Protein AF-A0A7K2WLQ1-F1 (afdb_monomer_lite)

Radius of gyration: 26.15 Å; chains: 1; bounding box: 60×86×67 Å

Secondary structure (DSSP, 8-state):
-PPPGGGGGGEEEE--SSTTTT-EEE-GGGSHHHHHHHHHHHHS-EEETTEEEEESS---SS-EEEEE---SSEEEEEEE-TTS--STT--EEEEEESS--SB--HHHHHHHHHHHTT-TTSPPP-EEEEEE-TT--S-EEEEEEEEE--TT---HHHHHHHHHHTT---HHHHHHHHHHHHHHHHHHHHHS------HHHHHHHHHHHHHHHHHHHHH-GGGGGGHHHHHHHHHHHHT--GGGS----------PPP--------PPPP-------

Foldseek 3Di:
DDDDPQQNVQWPAAACDDPRHRHTDGDCLSPQVSVVVVVVQLQPAQDDVQKGKDFPAHQDPAWTWDWDPDDDFWTKIKTAHPVSDHDPQRIKIKTFGPDKDFADDCVQVLLCLCVVLVQPLDFRWGMWMWGDDPVPDPTIITGMTMTGDDPPDDDPVVVVVVCVVVVHDCVVVVVVVVVSVVSSVVSCPVRDDDDDDALVRQLVVLVVVLVVVVVVCVVPVVCVVVSVVSNVVSVVSSPDHPVVDDDDPPPDPPDDPPPPPPPPPPDDDDDDDDDDD

Sequence (277 aa):
EALPPHLAAARVGRAAQGPLAGLTVYEGLHDPRVAELLLERLRNPGSWGPLRFERARPIPAALSGKLLDAEQSNSSLVYGDARGEAVHGDAYILKILRRVFPGPHPDLELPLALAAEGCDRVPAPVAWFEADDPTGSDDTLTLGVLQPYLRGSRDGWQLALAALGADREFTSEARALGRATAEVHLALAAALPTVTLGRAQTAQFADAMTARLDVAAQAVPALMPYVPGLRTAFDALAGLDEAARGPRSAAGTPRPPPYRRRCFSRRPPSLTCPQRR

Structure (mmCIF, N/CA/C/O backbone):
data_AF-A0A7K2WLQ1-F1
#
_entry.id   AF-A0A7K2WLQ1-F1
#
loop_
_atom_site.group_PDB
_atom_site.id
_atom_site.type_symbol
_atom_site.label_atom_id
_atom_site.label_alt_id
_atom_site.label_comp_id
_atom_site.label_asym_id
_atom_site.label_entity_id
_atom_site.label_seq_id
_atom_site.pdbx_PDB_ins_code
_atom_site.Cartn_x
_atom_site.Cartn_y
_atom_site.Cartn_z
_atom_site.occupancy
_atom_site.B_iso_or_equiv
_atom_site.auth_seq_id
_atom_site.auth_comp_id
_atom_site.auth_asym_id
_atom_site.auth_atom_id
_atom_site.pdbx_PDB_model_num
ATOM 1 N N . GLU A 1 1 ? 18.902 13.631 -30.435 1.00 64.75 1 GLU A N 1
ATOM 2 C CA . GLU A 1 1 ? 17.983 12.696 -31.111 1.00 64.75 1 GLU A CA 1
ATOM 3 C C . GLU A 1 1 ? 16.573 12.912 -30.567 1.00 64.75 1 GLU A C 1
ATOM 5 O O . GLU A 1 1 ? 16.443 13.238 -29.385 1.00 64.75 1 GLU A O 1
ATOM 10 N N . ALA A 1 2 ? 15.551 12.859 -31.423 1.00 80.31 2 ALA A N 1
ATOM 11 C CA . ALA A 1 2 ? 14.159 13.062 -31.018 1.00 80.31 2 ALA A CA 1
ATOM 12 C C . ALA A 1 2 ? 13.560 11.740 -30.515 1.00 80.31 2 ALA A C 1
ATOM 14 O O . ALA A 1 2 ? 13.850 10.685 -31.072 1.00 80.31 2 ALA A O 1
ATOM 15 N N . LEU A 1 3 ? 12.743 11.794 -29.459 1.00 87.44 3 LEU A N 1
ATOM 16 C CA . LEU A 1 3 ? 12.040 10.611 -28.954 1.00 87.44 3 LEU A CA 1
ATOM 17 C C . LEU A 1 3 ? 11.007 10.121 -29.983 1.00 87.44 3 LEU A C 1
ATOM 19 O O . LEU A 1 3 ? 10.419 10.952 -30.682 1.00 87.44 3 LEU A O 1
ATOM 23 N N . PRO A 1 4 ? 10.730 8.804 -30.048 1.00 90.00 4 PRO A N 1
ATOM 24 C CA . PRO A 1 4 ? 9.597 8.283 -30.804 1.00 90.00 4 PRO A CA 1
ATOM 25 C C . PRO A 1 4 ? 8.287 8.993 -30.415 1.00 90.00 4 PRO A C 1
ATOM 27 O O . PRO A 1 4 ? 8.108 9.304 -29.234 1.00 90.00 4 PRO A O 1
ATOM 30 N N . PRO A 1 5 ? 7.335 9.200 -31.347 1.00 90.62 5 PRO A N 1
ATOM 31 C CA . PRO A 1 5 ? 6.111 9.961 -31.072 1.00 90.62 5 PRO A CA 1
ATOM 32 C C . PRO A 1 5 ? 5.316 9.477 -29.851 1.00 90.62 5 PRO A C 1
ATOM 34 O O . PRO A 1 5 ? 4.809 10.293 -29.089 1.00 90.62 5 PRO A O 1
ATOM 37 N N . HIS A 1 6 ? 5.263 8.162 -29.614 1.00 86.94 6 HIS A N 1
ATOM 38 C CA . HIS A 1 6 ? 4.544 7.578 -28.475 1.00 86.94 6 HIS A CA 1
ATOM 39 C C . HIS A 1 6 ? 5.196 7.862 -27.107 1.00 86.94 6 HIS A C 1
ATOM 41 O O . HIS A 1 6 ? 4.525 7.744 -26.089 1.00 86.94 6 HIS A O 1
ATOM 47 N N . LEU A 1 7 ? 6.470 8.275 -27.070 1.00 91.56 7 LEU A N 1
ATOM 48 C CA . LEU A 1 7 ? 7.191 8.664 -25.849 1.00 91.56 7 LEU A CA 1
ATOM 49 C C . LEU A 1 7 ? 7.332 10.182 -25.699 1.00 91.56 7 LEU A C 1
ATOM 51 O O . LEU A 1 7 ? 7.911 10.652 -24.722 1.00 91.56 7 LEU A O 1
ATOM 55 N N . ALA A 1 8 ? 6.816 10.972 -26.645 1.00 91.31 8 ALA A N 1
ATOM 56 C CA . ALA A 1 8 ? 6.978 12.423 -26.624 1.00 91.31 8 ALA A CA 1
ATOM 57 C C . ALA A 1 8 ? 6.395 13.057 -25.347 1.00 91.31 8 ALA A C 1
ATOM 59 O O . ALA A 1 8 ? 7.022 13.940 -24.764 1.00 91.31 8 ALA A O 1
ATOM 60 N N . ALA A 1 9 ? 5.243 12.559 -24.881 1.00 89.94 9 ALA A N 1
ATOM 61 C CA . ALA A 1 9 ? 4.595 13.011 -23.647 1.00 89.94 9 ALA A CA 1
ATOM 62 C C . ALA A 1 9 ? 5.358 12.610 -22.370 1.00 89.94 9 ALA A C 1
ATOM 64 O O . ALA A 1 9 ? 5.194 13.249 -21.338 1.00 89.94 9 ALA A O 1
ATOM 65 N N . ALA A 1 10 ? 6.222 11.594 -22.446 1.00 92.06 10 ALA A N 1
ATOM 66 C CA . ALA A 1 10 ? 7.045 11.132 -21.331 1.00 92.06 10 ALA A CA 1
ATOM 67 C C . ALA A 1 10 ? 8.373 11.899 -21.216 1.00 92.06 10 ALA A C 1
ATOM 69 O O . ALA A 1 10 ? 9.194 11.588 -20.354 1.00 92.06 10 ALA A O 1
ATOM 70 N N . ARG A 1 11 ? 8.643 12.873 -22.096 1.00 94.94 11 ARG A N 1
ATOM 71 C CA . ARG A 1 11 ? 9.902 13.623 -22.092 1.00 94.94 11 ARG A CA 1
ATOM 72 C C . ARG A 1 11 ? 10.068 14.397 -20.784 1.00 94.94 11 ARG A C 1
ATOM 74 O O . ARG A 1 11 ? 9.285 15.289 -20.482 1.00 94.94 11 ARG A O 1
ATOM 81 N N . VAL A 1 12 ? 11.172 14.137 -20.090 1.00 93.50 12 VAL A N 1
ATOM 82 C CA . VAL A 1 12 ? 11.577 14.878 -18.889 1.00 93.50 12 VAL A CA 1
ATOM 83 C C . VAL A 1 12 ? 12.441 16.076 -19.276 1.00 93.50 12 VAL A C 1
ATOM 85 O O . VAL A 1 12 ? 12.225 17.188 -18.807 1.00 93.50 12 VAL A O 1
ATOM 88 N N . GLY A 1 13 ? 13.418 15.881 -20.169 1.00 94.06 13 GLY A N 1
ATOM 89 C CA . GLY A 1 13 ? 14.333 16.957 -20.544 1.00 94.06 13 GLY A CA 1
ATOM 90 C C . GLY A 1 13 ? 15.532 16.493 -21.359 1.00 94.06 13 GLY A C 1
ATOM 91 O O . GLY A 1 13 ? 15.503 15.443 -21.996 1.00 94.06 13 GLY A O 1
ATOM 92 N N . ARG A 1 14 ? 16.593 17.301 -21.369 1.00 94.38 14 ARG A N 1
ATOM 93 C CA . ARG A 1 14 ? 17.892 16.948 -21.953 1.00 94.38 14 ARG A CA 1
ATOM 94 C C . ARG A 1 14 ? 18.954 17.100 -20.874 1.00 94.38 14 ARG A C 1
ATOM 96 O O . ARG A 1 14 ? 19.003 18.142 -20.227 1.00 94.38 14 ARG A O 1
ATOM 103 N N . ALA A 1 15 ? 19.781 16.080 -20.677 1.00 94.06 15 ALA A N 1
ATOM 104 C CA . ALA A 1 15 ? 20.838 16.139 -19.677 1.00 94.06 15 ALA A CA 1
ATOM 105 C C . ALA A 1 15 ? 21.913 17.147 -20.111 1.00 94.06 15 ALA A C 1
ATOM 107 O O . ALA A 1 15 ? 22.440 17.070 -21.224 1.00 94.06 15 ALA A O 1
ATOM 108 N N . ALA A 1 16 ? 22.219 18.108 -19.239 1.00 94.12 16 ALA A N 1
ATOM 109 C CA . ALA A 1 16 ? 23.204 19.154 -19.515 1.00 94.12 16 ALA A CA 1
ATOM 110 C C . ALA A 1 16 ? 24.639 18.731 -19.158 1.00 94.12 16 ALA A C 1
ATOM 112 O O . ALA A 1 16 ? 25.587 19.218 -19.765 1.00 94.12 16 ALA A O 1
ATOM 113 N N . GLN A 1 17 ? 24.796 17.844 -18.172 1.00 93.62 17 GLN A N 1
ATOM 114 C CA . GLN A 1 17 ? 26.082 17.455 -17.587 1.00 93.62 17 GLN A CA 1
ATOM 115 C C . GLN A 1 17 ? 26.093 15.958 -17.235 1.00 93.62 17 GLN A C 1
ATOM 117 O O . GLN A 1 17 ? 25.049 15.301 -17.246 1.00 93.62 17 GLN A O 1
ATOM 122 N N . GLY A 1 18 ? 27.276 15.433 -16.902 1.00 93.69 18 GLY A N 1
ATOM 123 C CA . GLY A 1 18 ? 27.469 14.044 -16.485 1.00 93.69 18 GLY A CA 1
ATOM 124 C C . GLY A 1 18 ? 27.535 13.044 -17.649 1.00 93.69 18 GLY A C 1
ATOM 125 O O . GLY A 1 18 ? 27.588 13.444 -18.813 1.00 93.69 18 GLY A O 1
ATOM 126 N N . PRO A 1 19 ? 27.522 11.731 -17.355 1.00 92.62 19 PRO A N 1
ATOM 127 C CA . PRO A 1 19 ? 27.721 10.679 -18.359 1.00 92.62 19 PRO A CA 1
ATOM 128 C C . PRO A 1 19 ? 26.615 10.611 -19.424 1.00 92.62 19 PRO A C 1
ATOM 130 O O . PRO A 1 19 ? 26.812 10.006 -20.471 1.00 92.62 19 PRO A O 1
ATOM 133 N N . LEU A 1 20 ? 25.461 11.239 -19.176 1.00 91.69 20 LEU A N 1
ATOM 134 C CA . LEU A 1 20 ? 24.329 11.294 -20.106 1.00 91.69 20 LEU A CA 1
ATOM 135 C C . LEU A 1 20 ? 24.237 12.634 -20.862 1.00 91.69 20 LEU A C 1
ATOM 137 O O . LEU A 1 20 ? 23.239 12.880 -21.539 1.00 91.69 20 LEU A O 1
ATOM 141 N N . ALA A 1 21 ? 25.229 13.525 -20.736 1.00 95.06 21 ALA A N 1
ATOM 142 C CA . ALA A 1 21 ? 25.179 14.867 -21.313 1.00 95.06 21 ALA A CA 1
ATOM 143 C C . ALA A 1 21 ? 24.874 14.846 -22.822 1.00 95.06 21 ALA A C 1
ATOM 145 O O . ALA A 1 21 ? 25.455 14.094 -23.600 1.00 95.06 21 ALA A O 1
ATOM 146 N N . GLY A 1 22 ? 23.937 15.696 -23.242 1.00 92.62 22 GLY A N 1
ATOM 147 C CA . GLY A 1 22 ? 23.488 15.788 -24.628 1.00 92.62 22 GLY A CA 1
ATOM 148 C C . GLY A 1 22 ? 22.400 14.783 -25.027 1.00 92.62 22 GLY A C 1
ATOM 149 O O . GLY A 1 22 ? 21.802 14.969 -26.096 1.00 92.62 22 GLY A O 1
ATOM 150 N N . LEU A 1 23 ? 22.079 13.799 -24.180 1.00 93.75 23 LEU A N 1
ATOM 151 C CA . LEU A 1 23 ? 20.990 12.841 -24.395 1.00 93.75 23 LEU A CA 1
ATOM 152 C C . LEU A 1 23 ? 19.639 13.391 -23.908 1.00 93.75 23 LEU A C 1
ATOM 154 O O . LEU A 1 23 ? 19.562 14.172 -22.954 1.00 93.75 23 LEU A O 1
ATOM 158 N N . THR A 1 24 ? 18.559 12.985 -24.579 1.00 94.06 24 THR A N 1
ATOM 159 C CA . THR A 1 24 ? 17.181 13.270 -24.150 1.00 94.06 24 THR A CA 1
ATOM 160 C C . THR A 1 24 ? 16.766 12.230 -23.109 1.00 94.06 24 THR A C 1
ATOM 162 O O . THR A 1 24 ? 16.912 11.035 -23.346 1.00 94.06 24 THR A O 1
ATOM 165 N N . VAL A 1 25 ? 16.223 12.686 -21.981 1.00 93.94 25 VAL A N 1
ATOM 166 C CA . VAL A 1 25 ? 15.744 11.851 -20.870 1.00 93.94 25 VAL A CA 1
ATOM 167 C C . VAL A 1 25 ? 14.217 11.850 -20.866 1.00 93.94 25 VAL A C 1
ATOM 169 O O . VAL A 1 25 ? 13.586 12.887 -21.100 1.00 93.94 25 VAL A O 1
ATOM 172 N N . TYR A 1 26 ? 13.621 10.692 -20.600 1.00 93.88 26 TYR A N 1
ATOM 173 C CA . TYR A 1 26 ? 12.177 10.488 -20.539 1.00 93.88 26 TYR A CA 1
ATOM 174 C C . TYR A 1 26 ? 11.815 9.536 -19.392 1.00 93.88 26 TYR A C 1
ATOM 176 O O . TYR A 1 26 ? 12.670 8.810 -18.887 1.00 93.88 26 TYR A O 1
ATOM 184 N N . GLU A 1 27 ? 10.555 9.563 -18.973 1.00 92.19 27 GLU A N 1
ATOM 185 C CA . GLU A 1 27 ? 10.006 8.688 -17.942 1.00 92.19 27 GLU A CA 1
ATOM 186 C C . GLU A 1 27 ? 9.872 7.260 -18.489 1.00 92.19 27 GLU A C 1
ATOM 188 O O . GLU A 1 27 ? 9.025 6.970 -19.338 1.00 92.19 27 GLU A O 1
ATOM 193 N N . GLY A 1 28 ? 10.743 6.371 -18.007 1.00 92.31 28 GLY A N 1
ATOM 194 C CA . GLY A 1 28 ? 10.947 5.040 -18.578 1.00 92.31 28 GLY A CA 1
ATOM 195 C C . GLY A 1 28 ? 9.717 4.136 -18.537 1.00 92.31 28 GLY A C 1
ATOM 196 O O . GLY A 1 28 ? 9.568 3.299 -19.418 1.00 92.31 28 GLY A O 1
ATOM 197 N N . LEU A 1 29 ? 8.800 4.321 -17.579 1.00 90.56 29 LEU A N 1
ATOM 198 C CA . LEU A 1 29 ? 7.611 3.465 -17.452 1.00 90.56 29 LEU A CA 1
ATOM 199 C C . LEU A 1 29 ? 6.611 3.614 -18.612 1.00 90.56 29 LEU A C 1
ATOM 201 O O . LEU A 1 29 ? 5.736 2.763 -18.766 1.00 90.56 29 LEU A O 1
ATOM 205 N N . HIS A 1 30 ? 6.741 4.660 -19.435 1.00 89.12 30 HIS A N 1
ATOM 206 C CA . HIS A 1 30 ? 5.973 4.799 -20.675 1.00 89.12 30 HIS A CA 1
ATOM 207 C C . HIS A 1 30 ? 6.550 3.984 -21.845 1.00 89.12 30 HIS A C 1
ATOM 209 O O . HIS A 1 30 ? 5.868 3.837 -22.858 1.00 89.12 30 HIS A O 1
ATOM 215 N N . ASP A 1 31 ? 7.775 3.455 -21.734 1.00 91.31 31 ASP A N 1
ATOM 216 C CA . ASP A 1 31 ? 8.377 2.571 -22.736 1.00 91.31 31 ASP A CA 1
ATOM 217 C C . ASP A 1 31 ? 8.106 1.098 -22.372 1.00 91.31 31 ASP A C 1
ATOM 219 O O . ASP A 1 31 ? 8.630 0.602 -21.367 1.00 91.31 31 ASP A O 1
ATOM 223 N N . PRO A 1 32 ? 7.325 0.357 -23.186 1.00 87.25 32 PRO A N 1
ATOM 224 C CA . PRO A 1 32 ? 7.037 -1.056 -22.940 1.00 87.25 32 PRO A CA 1
ATOM 225 C C . PRO A 1 32 ? 8.293 -1.923 -22.789 1.00 87.25 32 PRO A C 1
ATOM 227 O O . PRO A 1 32 ? 8.282 -2.877 -22.015 1.00 87.25 32 PRO A O 1
ATOM 230 N N . ARG A 1 33 ? 9.400 -1.569 -23.457 1.00 89.50 33 ARG A N 1
ATOM 231 C CA . ARG A 1 33 ? 10.668 -2.307 -23.349 1.00 89.50 33 ARG A CA 1
ATOM 232 C C . ARG A 1 33 ? 11.255 -2.202 -21.947 1.00 89.50 33 ARG A C 1
ATOM 234 O O . ARG A 1 33 ? 11.802 -3.172 -21.436 1.00 89.50 33 ARG A O 1
ATOM 241 N N . VAL A 1 34 ? 11.127 -1.043 -21.299 1.00 91.19 34 VAL A N 1
ATOM 242 C CA . VAL A 1 34 ? 11.582 -0.857 -19.913 1.00 91.19 34 VAL A CA 1
ATOM 243 C C . VAL A 1 34 ? 10.718 -1.676 -18.958 1.00 91.19 34 VAL A C 1
ATOM 245 O O . VAL A 1 34 ? 11.255 -2.308 -18.052 1.00 91.19 34 VAL A O 1
ATOM 248 N N . ALA A 1 35 ? 9.401 -1.724 -19.178 1.00 89.62 35 ALA A N 1
ATOM 249 C CA . ALA A 1 35 ? 8.513 -2.583 -18.396 1.00 89.62 35 ALA A CA 1
ATOM 250 C C . ALA A 1 35 ? 8.898 -4.072 -18.529 1.00 89.62 35 ALA A C 1
ATOM 252 O O . ALA A 1 35 ? 8.976 -4.787 -17.531 1.00 89.62 35 ALA A O 1
ATOM 253 N N . GLU A 1 36 ? 9.204 -4.540 -19.740 1.00 89.50 36 GLU A N 1
ATOM 254 C CA . GLU A 1 36 ? 9.674 -5.912 -19.977 1.00 89.50 36 GLU A CA 1
ATOM 255 C C . GLU A 1 36 ? 11.012 -6.203 -19.280 1.00 89.50 36 GLU A C 1
ATOM 257 O O . GLU A 1 36 ? 11.132 -7.221 -18.593 1.00 89.50 36 GLU A O 1
ATOM 262 N N . LEU A 1 37 ? 11.981 -5.285 -19.377 1.00 91.31 37 LEU A N 1
ATOM 263 C CA . LEU A 1 37 ? 13.283 -5.398 -18.710 1.00 91.31 37 LEU A CA 1
ATOM 264 C C . LEU A 1 37 ? 13.155 -5.434 -17.181 1.00 91.31 37 LEU A C 1
ATOM 266 O O . LEU A 1 37 ? 13.820 -6.235 -16.523 1.00 91.31 37 LEU A O 1
ATOM 270 N N . LEU A 1 38 ? 12.285 -4.603 -16.596 1.00 92.62 38 LEU A N 1
ATOM 271 C CA . LEU A 1 38 ? 12.018 -4.617 -15.154 1.00 92.62 38 LEU A CA 1
ATOM 272 C C . LEU A 1 38 ? 11.444 -5.962 -14.709 1.00 92.62 38 LEU A C 1
ATOM 274 O O . LEU A 1 38 ? 11.880 -6.514 -13.697 1.00 92.62 38 LEU A O 1
ATOM 278 N N . LEU A 1 39 ? 10.495 -6.514 -15.468 1.00 91.94 39 LEU A N 1
ATOM 279 C CA . LEU A 1 39 ? 9.935 -7.822 -15.159 1.00 91.94 39 LEU A CA 1
ATOM 280 C C . LEU A 1 39 ? 10.990 -8.924 -15.274 1.00 91.94 39 LEU A C 1
ATOM 282 O O . LEU A 1 39 ? 11.075 -9.770 -14.387 1.00 91.94 39 LEU A O 1
ATOM 286 N N . GLU A 1 40 ? 11.801 -8.919 -16.333 1.00 92.00 40 GLU A N 1
ATOM 287 C CA . GLU A 1 40 ? 12.909 -9.862 -16.501 1.00 92.00 40 GLU A CA 1
ATOM 288 C C . GLU A 1 40 ? 13.887 -9.793 -15.327 1.00 92.00 40 GLU A C 1
ATOM 290 O O . GLU A 1 40 ? 14.277 -10.829 -14.780 1.00 92.00 40 GLU A O 1
ATOM 295 N N . ARG A 1 41 ? 14.229 -8.585 -14.876 1.00 93.69 41 ARG A N 1
ATOM 296 C CA . ARG A 1 41 ? 15.096 -8.398 -13.716 1.00 93.69 41 ARG A CA 1
ATOM 297 C C . ARG A 1 41 ? 14.456 -8.949 -12.438 1.00 93.69 41 ARG A C 1
ATOM 299 O O . ARG A 1 41 ? 15.119 -9.697 -11.730 1.00 93.69 41 ARG A O 1
ATOM 306 N N . LEU A 1 42 ? 13.166 -8.702 -12.195 1.00 95.50 42 LEU A N 1
ATOM 307 C CA . LEU A 1 42 ? 12.416 -9.274 -11.062 1.00 95.50 42 LEU A CA 1
ATOM 308 C C . LEU A 1 42 ? 12.321 -10.812 -11.103 1.00 95.50 42 LEU A C 1
ATOM 310 O O . LEU A 1 42 ? 12.171 -11.449 -10.059 1.00 95.50 42 LEU A O 1
ATOM 314 N N . ARG A 1 43 ? 12.435 -11.446 -12.281 1.00 94.25 43 ARG A N 1
ATOM 315 C CA . ARG A 1 43 ? 12.515 -12.918 -12.374 1.00 94.25 43 ARG A CA 1
ATOM 316 C C . ARG A 1 43 ? 13.832 -13.472 -11.835 1.00 94.25 43 ARG A C 1
ATOM 318 O O . ARG A 1 43 ? 13.851 -14.638 -11.435 1.00 94.25 43 ARG A O 1
ATOM 325 N N . ASN A 1 44 ? 14.894 -12.672 -11.837 1.00 94.19 44 ASN A N 1
ATOM 326 C CA . ASN A 1 44 ? 16.262 -13.087 -11.557 1.00 94.19 44 ASN A CA 1
ATOM 327 C C . ASN A 1 44 ? 16.774 -12.365 -10.297 1.00 94.19 44 ASN A C 1
ATOM 329 O O . ASN A 1 44 ? 17.261 -11.244 -10.418 1.00 94.19 44 ASN A O 1
ATOM 333 N N . PRO A 1 45 ? 16.695 -12.955 -9.092 1.00 94.81 45 PRO A N 1
ATOM 334 C CA . PRO A 1 45 ? 17.150 -12.282 -7.873 1.00 94.81 45 PRO A CA 1
ATOM 335 C C . PRO A 1 45 ? 18.651 -11.934 -7.907 1.00 94.81 45 PRO A C 1
ATOM 337 O O . PRO A 1 45 ? 19.407 -12.436 -8.743 1.00 94.81 45 PRO A O 1
ATOM 340 N N . GLY A 1 46 ? 19.081 -11.048 -7.010 1.00 95.62 46 GLY A N 1
ATOM 341 C CA . GLY A 1 46 ? 20.470 -10.607 -6.849 1.00 95.62 46 GLY A CA 1
ATOM 342 C C . GLY A 1 46 ? 20.689 -9.123 -7.147 1.00 95.62 46 GLY A C 1
ATOM 343 O O . GLY A 1 46 ? 19.743 -8.360 -7.364 1.00 95.62 46 GLY A O 1
ATOM 344 N N . SER A 1 47 ? 21.951 -8.709 -7.193 1.00 95.00 47 SER A N 1
ATOM 345 C CA . SER A 1 47 ? 22.316 -7.299 -7.362 1.00 95.00 47 SER A CA 1
ATOM 346 C C . SER A 1 47 ? 22.526 -6.908 -8.824 1.00 95.00 47 SER A C 1
ATOM 348 O O . SER A 1 47 ? 23.086 -7.668 -9.614 1.00 95.00 47 SER A O 1
ATOM 350 N N . TRP A 1 48 ? 22.118 -5.692 -9.180 1.00 92.56 48 TRP A N 1
ATOM 351 C CA . TRP A 1 48 ? 22.463 -5.038 -10.438 1.00 92.56 48 TRP A CA 1
ATOM 352 C C . TRP A 1 48 ? 22.817 -3.574 -10.175 1.00 92.56 48 TRP A C 1
ATOM 354 O O . TRP A 1 48 ? 21.946 -2.732 -9.953 1.00 92.56 48 TRP A O 1
ATOM 364 N N . GLY A 1 49 ? 24.121 -3.284 -10.150 1.00 91.50 49 GLY A N 1
ATOM 365 C CA . GLY A 1 49 ? 24.613 -2.005 -9.644 1.00 91.50 49 GLY A CA 1
ATOM 366 C C . GLY A 1 49 ? 24.152 -1.790 -8.191 1.00 91.50 49 GLY A C 1
ATOM 367 O O . GLY A 1 49 ? 24.320 -2.706 -7.387 1.00 91.50 49 GLY A O 1
ATOM 368 N N . PRO A 1 50 ? 23.554 -0.631 -7.854 1.00 91.50 50 PRO A N 1
ATOM 369 C CA . PRO A 1 50 ? 23.078 -0.336 -6.499 1.00 91.50 50 PRO A CA 1
ATOM 370 C C . PRO A 1 50 ? 21.738 -1.007 -6.156 1.00 91.50 50 PRO A C 1
ATOM 372 O O . PRO A 1 50 ? 21.253 -0.868 -5.039 1.00 91.50 50 PRO A O 1
ATOM 375 N N . LEU A 1 51 ? 21.103 -1.684 -7.118 1.00 95.25 51 LEU A N 1
ATOM 376 C CA . LEU A 1 51 ? 19.782 -2.272 -6.940 1.00 95.25 51 LEU A CA 1
ATOM 377 C C . LEU A 1 51 ? 19.892 -3.731 -6.506 1.00 95.25 51 LEU A C 1
ATOM 379 O O . LEU A 1 51 ? 20.594 -4.517 -7.146 1.00 95.25 51 LEU A O 1
ATOM 383 N N . ARG A 1 52 ? 19.133 -4.119 -5.486 1.00 96.38 52 ARG A N 1
ATOM 384 C CA . ARG A 1 52 ? 18.952 -5.507 -5.049 1.00 96.38 52 ARG A CA 1
ATOM 385 C C . ARG A 1 52 ? 17.558 -5.981 -5.416 1.00 96.38 52 ARG A C 1
ATOM 387 O O . ARG A 1 52 ? 16.584 -5.301 -5.122 1.00 96.38 52 ARG A O 1
ATOM 394 N N . PHE A 1 53 ? 17.467 -7.134 -6.067 1.00 97.69 53 PHE A N 1
ATOM 395 C CA . PHE A 1 53 ? 16.207 -7.740 -6.488 1.00 97.69 53 PHE A CA 1
ATOM 396 C C . PHE A 1 53 ? 15.963 -9.022 -5.708 1.00 97.69 53 PHE A C 1
ATOM 398 O O . PHE A 1 53 ? 16.815 -9.911 -5.693 1.00 97.69 53 PHE A O 1
ATOM 405 N N . GLU A 1 54 ? 14.773 -9.135 -5.135 1.00 97.38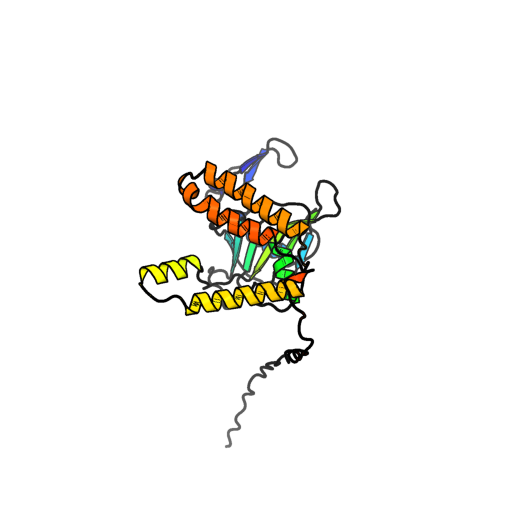 54 GLU A N 1
ATOM 406 C CA . GLU A 1 54 ? 14.336 -10.283 -4.352 1.00 97.38 54 GLU A CA 1
ATOM 407 C C . GLU A 1 54 ? 13.110 -10.934 -4.985 1.00 97.38 54 GLU A C 1
ATOM 409 O O . GLU A 1 54 ? 12.288 -10.273 -5.628 1.00 97.38 54 GLU A O 1
ATOM 414 N N . ARG A 1 55 ? 12.979 -12.252 -4.808 1.00 96.81 55 ARG A N 1
ATOM 415 C CA . ARG A 1 55 ? 11.877 -13.033 -5.383 1.00 96.81 55 ARG A CA 1
ATOM 416 C C . ARG A 1 55 ? 11.422 -14.135 -4.433 1.00 96.81 55 ARG A C 1
ATOM 418 O O . ARG A 1 55 ? 12.110 -15.140 -4.269 1.00 96.81 55 ARG A O 1
ATOM 425 N N . ALA A 1 56 ? 10.207 -13.994 -3.911 1.00 95.06 56 ALA A N 1
ATOM 426 C CA . ALA A 1 56 ? 9.583 -14.972 -3.021 1.00 95.06 56 ALA A CA 1
ATOM 427 C C . ALA A 1 56 ? 8.980 -16.175 -3.767 1.00 95.06 56 ALA A C 1
ATOM 429 O O . ALA A 1 56 ? 8.927 -17.280 -3.228 1.00 95.06 56 ALA A O 1
ATOM 430 N N . ARG A 1 57 ? 8.518 -15.991 -5.013 1.00 91.62 57 ARG A N 1
ATOM 431 C CA . ARG A 1 57 ? 7.922 -17.073 -5.819 1.00 91.62 57 ARG A CA 1
ATOM 432 C C . ARG A 1 57 ? 8.238 -16.938 -7.311 1.00 91.62 57 ARG A C 1
ATOM 434 O O . ARG A 1 57 ? 8.484 -15.827 -7.778 1.00 91.62 57 ARG A O 1
ATOM 441 N N . PRO A 1 58 ? 8.202 -18.035 -8.089 1.00 91.81 58 PRO A N 1
ATOM 442 C CA . PRO A 1 58 ? 8.387 -17.968 -9.533 1.00 91.81 58 PRO A CA 1
ATOM 443 C C . PRO A 1 58 ? 7.393 -17.011 -10.204 1.00 91.81 58 PRO A C 1
ATOM 445 O O . PRO A 1 58 ? 6.213 -16.961 -9.850 1.00 91.81 58 PRO A O 1
ATOM 448 N N . ILE A 1 59 ? 7.887 -16.271 -11.194 1.00 91.06 59 ILE A N 1
ATOM 449 C CA . ILE A 1 59 ? 7.091 -15.382 -12.041 1.00 91.06 59 ILE A CA 1
ATOM 450 C C . ILE A 1 59 ? 7.035 -16.020 -13.437 1.00 91.06 59 ILE A C 1
ATOM 452 O O . ILE A 1 59 ? 8.104 -16.267 -14.009 1.00 91.06 59 ILE A O 1
ATOM 456 N N . PRO A 1 60 ? 5.840 -16.282 -13.997 1.00 88.12 60 PRO A N 1
ATOM 457 C CA . PRO A 1 60 ? 5.678 -16.850 -15.330 1.00 88.12 60 PRO A CA 1
ATOM 458 C C . PRO A 1 60 ? 6.433 -16.074 -16.412 1.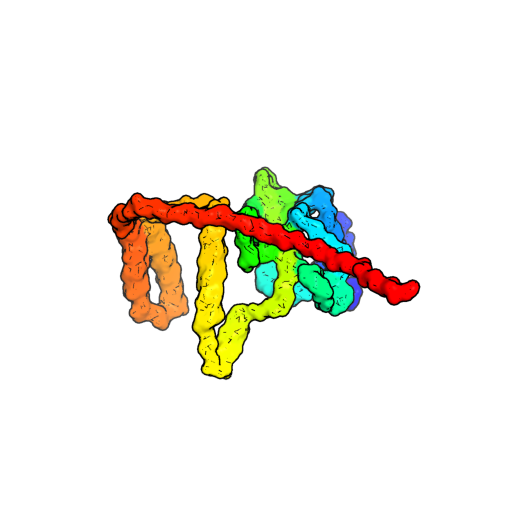00 88.12 60 PRO A C 1
ATOM 460 O O . PRO A 1 60 ? 6.597 -14.850 -16.340 1.00 88.12 60 PRO A O 1
ATOM 463 N N . ALA A 1 61 ? 6.904 -16.801 -17.424 1.00 80.38 61 ALA A N 1
ATOM 464 C CA . ALA A 1 61 ? 7.455 -16.221 -18.646 1.00 80.38 61 ALA A CA 1
ATOM 465 C C . ALA A 1 61 ? 6.334 -15.631 -19.529 1.00 80.38 61 ALA A C 1
ATOM 467 O O . ALA A 1 61 ? 5.159 -15.889 -19.287 1.00 80.38 61 ALA A O 1
ATOM 468 N N . ALA A 1 62 ? 6.701 -14.858 -20.558 1.00 79.38 62 ALA A N 1
ATOM 469 C CA . ALA A 1 62 ? 5.773 -14.330 -21.571 1.00 79.38 62 ALA A CA 1
ATOM 470 C C . ALA A 1 62 ? 4.623 -13.450 -21.030 1.00 79.38 62 ALA A C 1
ATOM 472 O O . ALA A 1 62 ? 3.479 -13.562 -21.466 1.00 79.38 62 ALA A O 1
ATOM 473 N N . LEU A 1 63 ? 4.944 -12.544 -20.103 1.00 82.88 63 LEU A N 1
ATOM 474 C CA . LEU A 1 63 ? 4.033 -11.481 -19.673 1.00 82.88 63 LEU A CA 1
ATOM 475 C C . LEU A 1 63 ? 4.461 -10.148 -20.292 1.00 82.88 63 LEU A C 1
ATOM 477 O O . LEU A 1 63 ? 5.651 -9.830 -20.301 1.00 82.88 63 LEU A O 1
ATOM 481 N N . SER A 1 64 ? 3.486 -9.370 -20.745 1.00 82.44 64 SER A N 1
ATOM 482 C CA . SER A 1 64 ? 3.654 -8.036 -21.317 1.00 82.44 64 SER A CA 1
ATOM 483 C C . SER A 1 64 ? 3.193 -6.984 -20.311 1.00 82.44 64 SER A C 1
ATOM 485 O O . SER A 1 64 ? 2.140 -7.137 -19.686 1.00 82.44 64 SER A O 1
ATOM 487 N N . GLY A 1 65 ? 3.989 -5.928 -20.134 1.00 83.00 65 GLY A N 1
ATOM 488 C CA . GLY A 1 65 ? 3.702 -4.842 -19.198 1.00 83.00 65 GLY A CA 1
ATOM 489 C C . GLY A 1 65 ? 2.901 -3.713 -19.837 1.00 83.00 65 GLY A C 1
ATOM 490 O O . GLY A 1 65 ? 3.188 -3.294 -20.955 1.00 83.00 65 GLY A O 1
ATOM 491 N N . LYS A 1 66 ? 1.920 -3.182 -19.107 1.00 85.19 66 LYS A N 1
ATOM 492 C CA . LYS A 1 66 ? 1.170 -1.982 -19.482 1.00 85.19 66 LYS A CA 1
ATOM 493 C C . LYS A 1 66 ? 1.087 -1.023 -18.300 1.00 85.19 66 LYS A C 1
ATOM 495 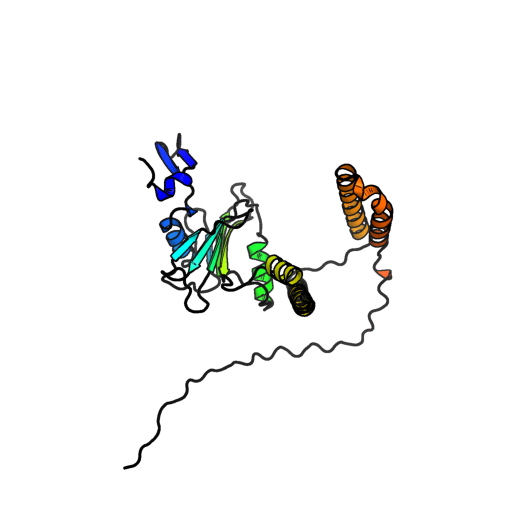O O . LYS A 1 66 ? 0.723 -1.436 -17.200 1.00 85.19 66 LYS A O 1
ATOM 500 N N . LEU A 1 67 ? 1.379 0.253 -18.539 1.00 85.12 67 LEU A N 1
ATOM 501 C CA . LEU A 1 67 ? 1.193 1.309 -17.547 1.00 85.12 67 LEU A CA 1
ATOM 502 C C . LEU A 1 67 ? -0.294 1.504 -17.240 1.00 85.12 67 LEU A C 1
ATOM 504 O O . LEU A 1 67 ? -1.131 1.567 -18.143 1.00 85.12 67 LEU A O 1
ATOM 508 N N . LEU A 1 68 ? -0.609 1.564 -15.951 1.00 83.44 68 LEU A N 1
ATOM 509 C CA . LEU A 1 68 ? -1.929 1.889 -15.447 1.00 83.44 68 LEU A CA 1
ATOM 510 C C . LEU A 1 68 ? -1.959 3.380 -15.097 1.00 83.44 68 LEU A C 1
ATOM 512 O O . LEU A 1 68 ? -1.269 3.810 -14.177 1.00 83.44 68 LEU A O 1
ATOM 516 N N . ASP A 1 69 ? -2.796 4.148 -15.794 1.00 69.69 69 ASP A N 1
ATOM 517 C CA . ASP A 1 69 ? -2.949 5.601 -15.590 1.00 69.69 69 ASP A CA 1
ATOM 518 C C . ASP A 1 69 ? -3.772 5.971 -14.337 1.00 69.69 69 ASP A C 1
ATOM 520 O O . ASP A 1 69 ? -4.174 7.119 -14.153 1.00 69.69 69 ASP A O 1
ATOM 524 N N . ALA A 1 70 ? -4.041 5.005 -13.455 1.00 62.19 70 ALA A N 1
ATOM 525 C CA . ALA A 1 70 ? -4.840 5.193 -12.252 1.00 62.19 70 ALA A CA 1
ATOM 526 C C . ALA A 1 70 ? -4.024 4.851 -10.998 1.00 62.19 70 ALA A C 1
ATOM 528 O O . ALA A 1 70 ? -3.839 3.677 -10.691 1.00 62.19 70 ALA A O 1
ATOM 529 N N . GLU A 1 71 ? -3.523 5.893 -10.320 1.00 57.16 71 GLU A N 1
ATOM 530 C CA . GLU A 1 71 ? -3.473 6.118 -8.857 1.00 57.16 71 GLU A CA 1
ATOM 531 C C . GLU A 1 71 ? -2.433 7.206 -8.501 1.00 57.16 71 GLU A C 1
ATOM 533 O O . GLU A 1 71 ? -1.422 7.378 -9.172 1.00 57.16 71 GLU A O 1
ATOM 538 N N . GLN A 1 72 ? -2.723 8.007 -7.468 1.00 60.88 72 GLN A N 1
ATOM 539 C CA . GLN A 1 72 ? -2.143 9.348 -7.245 1.00 60.88 72 GLN A CA 1
ATOM 540 C C . GLN A 1 72 ? -0.795 9.391 -6.491 1.00 60.88 72 GLN A C 1
ATOM 542 O O . GLN A 1 72 ? -0.199 10.462 -6.397 1.00 60.88 72 GLN A O 1
ATOM 547 N N . SER A 1 73 ? -0.298 8.281 -5.935 1.00 72.94 73 SER A N 1
ATOM 548 C CA . SER A 1 73 ? 0.935 8.283 -5.119 1.00 72.94 73 SER A CA 1
ATOM 549 C C . SER A 1 73 ? 2.106 7.511 -5.724 1.00 72.94 73 SER A C 1
ATOM 551 O O . SER A 1 73 ? 3.251 7.841 -5.423 1.00 72.94 73 SER A O 1
ATOM 553 N N . ASN A 1 74 ? 1.839 6.528 -6.586 1.00 84.81 74 ASN A N 1
ATOM 554 C CA . ASN A 1 74 ? 2.819 5.607 -7.165 1.00 84.81 74 ASN A CA 1
ATOM 555 C C . ASN A 1 74 ? 2.507 5.358 -8.646 1.00 84.81 74 ASN A C 1
ATOM 557 O O . ASN A 1 74 ? 1.390 5.596 -9.095 1.00 84.81 74 ASN A O 1
ATOM 561 N N . SER A 1 75 ? 3.475 4.847 -9.407 1.00 90.44 75 SER A N 1
ATOM 562 C CA . SER A 1 75 ? 3.234 4.413 -10.790 1.00 90.44 75 SER A CA 1
ATOM 563 C C . SER A 1 75 ? 3.104 2.899 -10.859 1.00 90.44 75 SER A C 1
ATOM 565 O O . SER A 1 75 ? 3.941 2.192 -10.308 1.00 90.44 75 SER A O 1
ATOM 567 N N . SER A 1 76 ? 2.087 2.398 -11.558 1.00 92.25 76 SER A N 1
ATOM 568 C CA . SER A 1 76 ? 1.769 0.969 -11.568 1.00 92.25 76 SER A CA 1
ATOM 569 C C . SER A 1 76 ? 1.863 0.367 -12.968 1.00 92.25 76 SER A C 1
ATOM 571 O O . SER A 1 76 ? 1.223 0.850 -13.897 1.00 92.25 76 SER A O 1
ATOM 573 N N . LEU A 1 77 ? 2.620 -0.720 -13.118 1.00 91.94 77 LEU A N 1
ATOM 574 C CA . LEU A 1 77 ? 2.672 -1.538 -14.333 1.00 91.94 77 LEU A CA 1
ATOM 575 C C . LEU A 1 77 ? 1.890 -2.832 -14.106 1.00 91.94 77 LEU A C 1
ATOM 577 O O . LEU A 1 77 ? 2.196 -3.587 -13.187 1.00 91.94 77 LEU A O 1
ATOM 581 N N . VAL A 1 78 ? 0.905 -3.118 -14.951 1.00 91.50 78 VAL A N 1
ATOM 582 C CA . VAL A 1 78 ? 0.193 -4.399 -14.948 1.00 91.50 78 VAL A CA 1
ATOM 583 C C . VAL A 1 78 ? 0.838 -5.324 -15.970 1.00 91.50 78 VAL A C 1
ATOM 585 O O . VAL A 1 78 ? 0.930 -4.985 -17.146 1.00 91.50 78 VAL A O 1
ATOM 588 N N . TYR A 1 79 ? 1.239 -6.508 -15.522 1.00 90.62 79 TYR A N 1
ATOM 589 C CA . TYR A 1 79 ? 1.747 -7.586 -16.358 1.00 90.62 79 TYR A CA 1
ATOM 590 C C . TYR A 1 79 ? 0.673 -8.658 -16.533 1.00 90.62 79 TYR A C 1
ATOM 592 O O . TYR A 1 79 ? 0.110 -9.155 -15.556 1.00 90.62 79 TYR A O 1
ATOM 600 N N . GLY A 1 80 ? 0.381 -9.011 -17.780 1.00 86.50 80 GLY A N 1
ATOM 601 C CA . GLY A 1 80 ? -0.528 -10.096 -18.158 1.00 86.50 80 GLY A CA 1
ATOM 602 C C . GLY A 1 80 ? -0.079 -10.715 -19.477 1.00 86.50 80 GLY A C 1
ATOM 603 O O . GLY A 1 80 ? 0.987 -10.366 -19.976 1.00 86.50 80 GLY A O 1
ATOM 604 N N . ASP A 1 81 ? -0.858 -11.623 -20.056 1.00 74.00 81 ASP A N 1
ATOM 605 C CA . ASP A 1 81 ? -0.496 -12.184 -21.361 1.00 74.00 81 ASP A CA 1
ATOM 606 C C . ASP A 1 81 ? -0.524 -11.151 -22.504 1.00 74.00 81 ASP A C 1
ATOM 608 O O . ASP A 1 81 ? -0.969 -10.013 -22.347 1.00 74.00 81 ASP A O 1
ATOM 612 N N . ALA A 1 82 ? -0.036 -11.570 -23.675 1.00 58.16 82 ALA A N 1
ATOM 613 C CA . ALA A 1 82 ? 0.202 -10.730 -24.850 1.00 58.16 82 ALA A CA 1
ATOM 614 C C . ALA A 1 82 ? -1.042 -10.018 -25.419 1.00 58.16 82 ALA A C 1
ATOM 616 O O . ALA A 1 82 ? -0.907 -9.101 -26.227 1.00 58.16 82 ALA A O 1
ATOM 617 N N . ARG A 1 83 ? -2.258 -10.417 -25.026 1.00 58.69 83 ARG A N 1
ATOM 618 C CA . ARG A 1 83 ? -3.503 -9.722 -25.402 1.00 58.69 83 ARG A CA 1
ATOM 619 C C . ARG A 1 83 ? -3.964 -8.737 -24.326 1.00 58.69 83 ARG A C 1
ATOM 621 O O . ARG A 1 83 ? -4.992 -8.087 -24.482 1.00 58.69 83 ARG A O 1
ATOM 628 N N . GLY A 1 84 ? -3.215 -8.632 -23.230 1.00 52.56 84 GLY A N 1
ATOM 629 C CA . GLY A 1 84 ? -3.654 -7.983 -22.007 1.00 52.56 84 GLY A CA 1
ATOM 630 C C . GLY A 1 84 ? -4.802 -8.737 -21.331 1.00 52.56 84 GLY A C 1
ATOM 631 O O . GLY A 1 84 ? -5.447 -8.158 -20.460 1.00 52.56 84 GLY A O 1
ATOM 632 N N . GLU A 1 85 ? -5.044 -10.004 -21.677 1.00 53.03 85 GLU A N 1
ATOM 633 C CA . GLU A 1 85 ? -6.238 -10.822 -21.405 1.00 53.03 85 GLU A CA 1
ATOM 634 C C . GLU A 1 85 ? -5.858 -12.078 -20.605 1.00 53.03 85 GLU A C 1
ATOM 636 O O . GLU A 1 85 ? -6.031 -13.182 -21.087 1.00 53.03 85 GLU A O 1
ATOM 641 N N . ALA A 1 86 ? -5.358 -11.922 -19.375 1.00 49.72 86 ALA A N 1
ATOM 642 C CA . ALA A 1 86 ? -4.845 -13.018 -18.548 1.00 49.72 86 ALA A CA 1
ATOM 643 C C . ALA A 1 86 ? -5.665 -14.320 -18.631 1.00 49.72 86 ALA A C 1
ATOM 645 O O . ALA A 1 86 ? -6.748 -14.438 -18.048 1.00 49.72 86 ALA A O 1
ATOM 646 N N . VAL A 1 87 ? -5.088 -15.331 -19.272 1.00 46.00 87 VAL A N 1
ATOM 647 C CA . VAL A 1 87 ? -5.491 -16.721 -19.087 1.00 46.00 87 VAL A CA 1
ATOM 648 C C . VAL A 1 87 ? -5.200 -17.095 -17.628 1.00 46.00 87 VAL A C 1
ATOM 650 O O . VAL A 1 87 ? -4.054 -17.179 -17.216 1.00 46.00 87 VAL A O 1
ATOM 653 N N . HIS A 1 88 ? -6.258 -17.262 -16.831 1.00 50.00 88 HIS A N 1
ATOM 654 C CA . HIS A 1 88 ? -6.261 -17.870 -15.492 1.00 50.00 88 HIS A CA 1
ATOM 655 C C . HIS A 1 88 ? -5.148 -17.443 -14.510 1.00 50.00 88 HIS A C 1
ATOM 657 O O . HIS A 1 88 ? -4.143 -18.121 -14.360 1.00 50.00 88 HIS A O 1
ATOM 663 N N . GLY A 1 89 ? -5.391 -16.398 -13.711 1.00 57.06 89 GLY A N 1
ATOM 664 C CA . GLY A 1 89 ? -4.663 -16.181 -12.446 1.00 57.06 89 GLY A CA 1
ATOM 665 C C . GLY A 1 89 ? -3.221 -15.663 -12.548 1.00 57.06 89 GLY A C 1
ATOM 666 O O . GLY A 1 89 ? -2.662 -15.273 -11.526 1.00 57.06 89 GLY A O 1
ATOM 667 N N . ASP A 1 90 ? -2.660 -15.560 -13.753 1.00 73.94 90 ASP A N 1
ATOM 668 C CA . ASP A 1 90 ? -1.263 -15.172 -13.985 1.00 73.94 90 ASP A CA 1
ATOM 669 C C . ASP A 1 90 ? -1.103 -13.681 -14.339 1.00 73.94 90 ASP A C 1
ATOM 671 O O . ASP A 1 90 ? -0.391 -13.307 -15.271 1.00 73.94 90 ASP A O 1
ATOM 675 N N . ALA A 1 91 ? -1.784 -12.799 -13.601 1.00 87.81 91 ALA A N 1
ATOM 676 C CA . ALA A 1 91 ? -1.613 -11.353 -13.732 1.00 87.81 91 ALA A CA 1
ATOM 677 C C . ALA A 1 91 ? -0.913 -10.766 -12.506 1.00 87.81 91 ALA A C 1
ATOM 679 O O . ALA A 1 91 ? -1.181 -11.155 -11.367 1.00 87.81 91 ALA A O 1
ATOM 680 N N . TYR A 1 92 ? -0.054 -9.779 -12.740 1.00 92.31 92 TYR A N 1
ATOM 681 C CA . TYR A 1 92 ? 0.722 -9.116 -11.701 1.00 92.31 92 TYR A CA 1
ATOM 682 C C . TYR A 1 92 ? 0.633 -7.607 -11.846 1.00 92.31 92 TYR A C 1
ATOM 684 O O . TYR A 1 92 ? 0.407 -7.087 -12.934 1.00 92.31 92 TYR A O 1
ATOM 692 N N . ILE A 1 93 ? 0.818 -6.904 -10.740 1.00 93.25 93 ILE A N 1
ATOM 693 C CA . ILE A 1 93 ? 0.941 -5.455 -10.711 1.00 93.25 93 ILE A CA 1
ATOM 694 C C . ILE A 1 93 ? 2.235 -5.106 -9.987 1.00 93.25 93 ILE A C 1
ATOM 696 O O . ILE A 1 93 ? 2.472 -5.563 -8.869 1.00 93.25 93 ILE A O 1
ATOM 700 N N . LEU A 1 94 ? 3.094 -4.348 -10.659 1.00 95.00 94 LEU A N 1
ATOM 701 C CA . LEU A 1 94 ? 4.295 -3.754 -10.094 1.00 95.00 94 LEU A CA 1
ATOM 702 C C . LEU A 1 94 ? 3.988 -2.319 -9.727 1.00 95.00 94 LEU A C 1
ATOM 704 O O . LEU A 1 94 ? 3.743 -1.498 -10.609 1.00 95.00 94 LEU A O 1
ATOM 708 N N . LYS A 1 95 ? 4.041 -2.025 -8.435 1.00 94.62 95 LYS A N 1
ATOM 709 C CA . LYS A 1 95 ? 4.007 -0.662 -7.926 1.00 94.62 95 LYS A CA 1
ATOM 710 C C . LYS A 1 95 ? 5.433 -0.131 -7.861 1.00 94.62 95 LYS A C 1
ATOM 712 O O . LYS A 1 95 ? 6.262 -0.709 -7.166 1.00 94.62 95 LYS A O 1
ATOM 717 N N . ILE A 1 96 ? 5.705 0.954 -8.574 1.00 94.94 96 ILE A N 1
ATOM 718 C CA . ILE A 1 96 ? 6.937 1.738 -8.486 1.00 94.94 96 ILE A CA 1
ATOM 719 C C . ILE A 1 96 ? 6.679 2.907 -7.543 1.00 94.94 96 ILE A C 1
ATOM 721 O O . ILE A 1 96 ? 5.810 3.749 -7.802 1.00 94.94 96 ILE A O 1
ATOM 725 N N . LEU A 1 97 ? 7.430 2.943 -6.447 1.00 93.88 97 LEU A N 1
ATOM 726 C CA . LEU A 1 97 ? 7.242 3.908 -5.377 1.00 93.88 97 LEU A CA 1
ATOM 727 C C . LEU A 1 97 ? 7.847 5.256 -5.781 1.00 93.88 97 LEU A C 1
ATOM 729 O O . LEU A 1 97 ? 9.029 5.344 -6.107 1.00 93.88 97 LEU A O 1
ATOM 733 N N . ARG A 1 98 ? 7.030 6.318 -5.806 1.00 91.56 98 ARG A N 1
ATOM 734 C CA . ARG A 1 98 ? 7.491 7.664 -6.220 1.00 91.56 98 ARG A CA 1
ATOM 735 C C . ARG A 1 98 ? 8.028 8.498 -5.064 1.00 91.56 98 ARG A C 1
ATOM 737 O O . ARG A 1 98 ? 8.764 9.454 -5.290 1.00 91.56 98 ARG A O 1
ATOM 744 N N . ARG A 1 99 ? 7.661 8.145 -3.835 1.00 90.00 99 ARG A N 1
ATOM 745 C CA . ARG A 1 99 ? 8.225 8.701 -2.605 1.00 90.00 99 ARG A CA 1
ATOM 746 C C . ARG A 1 99 ? 8.812 7.543 -1.818 1.00 90.00 99 ARG A C 1
ATOM 748 O O . ARG A 1 99 ? 8.078 6.632 -1.452 1.00 90.00 99 ARG A O 1
ATOM 755 N N . VAL A 1 100 ? 10.121 7.585 -1.615 1.00 91.44 100 VAL A N 1
ATOM 756 C CA . VAL A 1 100 ? 10.887 6.539 -0.936 1.00 91.44 100 VAL A CA 1
ATOM 757 C C . VAL A 1 100 ? 11.526 7.127 0.312 1.00 91.44 100 VAL A C 1
ATOM 759 O O . VAL A 1 100 ? 11.918 8.296 0.316 1.00 91.44 100 VAL A O 1
ATOM 762 N N . PHE A 1 101 ? 11.591 6.326 1.366 1.00 91.00 101 PHE A N 1
ATOM 763 C CA . PHE A 1 101 ? 12.150 6.699 2.660 1.00 91.00 101 PHE A CA 1
ATOM 764 C C . PHE A 1 101 ? 12.995 5.531 3.179 1.00 91.00 101 PHE A C 1
ATOM 766 O O . PHE A 1 101 ? 12.667 4.392 2.836 1.00 91.00 101 PHE A O 1
ATOM 773 N N . PRO A 1 102 ? 14.053 5.793 3.966 1.00 93.75 102 PRO A N 1
ATOM 774 C CA . PRO A 1 102 ? 14.823 4.743 4.626 1.00 93.75 102 PRO A CA 1
ATOM 775 C C . PRO A 1 102 ? 13.937 3.856 5.503 1.00 93.75 102 PRO A C 1
ATOM 777 O O . PRO A 1 102 ? 13.075 4.357 6.230 1.00 93.75 102 PRO A O 1
ATOM 780 N N . GLY A 1 103 ? 14.162 2.548 5.413 1.00 91.44 103 GLY A N 1
ATOM 781 C CA . GLY A 1 103 ? 13.498 1.528 6.212 1.00 91.44 103 GLY A CA 1
ATOM 782 C C . GLY A 1 103 ? 12.431 0.738 5.443 1.00 91.44 103 GLY A C 1
ATOM 783 O O . GLY A 1 103 ? 12.199 0.952 4.248 1.00 91.44 103 GLY A O 1
ATOM 784 N N . PRO A 1 104 ? 11.761 -0.207 6.127 1.00 88.81 104 PRO A N 1
ATOM 785 C CA . PRO A 1 104 ? 10.759 -1.060 5.506 1.00 88.81 104 PRO A CA 1
ATOM 786 C C . PRO A 1 104 ? 9.568 -0.240 5.002 1.00 88.81 104 PRO A C 1
ATOM 788 O O . PRO A 1 104 ? 8.976 0.562 5.727 1.00 88.81 104 PRO A O 1
ATOM 791 N N . HIS A 1 105 ? 9.174 -0.467 3.749 1.00 93.88 105 HIS A N 1
ATOM 792 C CA 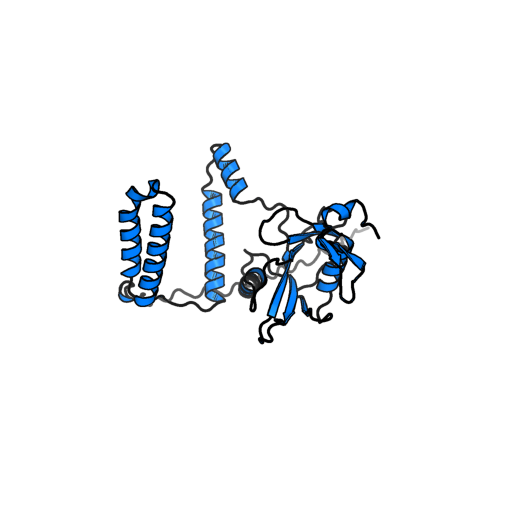. HIS A 1 105 ? 7.979 0.160 3.196 1.00 93.88 105 HIS A CA 1
ATOM 793 C C . HIS A 1 105 ? 6.720 -0.671 3.522 1.00 93.88 105 HIS A C 1
ATOM 795 O O . HIS A 1 105 ? 6.709 -1.880 3.268 1.00 93.88 105 HIS A O 1
ATOM 801 N N . PRO A 1 106 ? 5.613 -0.059 3.993 1.00 92.62 106 PRO A N 1
ATOM 802 C CA . PRO A 1 106 ? 4.421 -0.792 4.433 1.00 92.62 106 PRO A CA 1
ATOM 803 C C . PRO A 1 106 ? 3.739 -1.611 3.324 1.00 92.62 106 PRO A C 1
ATOM 805 O O . PRO A 1 106 ? 3.201 -2.676 3.616 1.00 92.62 106 PRO A O 1
ATOM 808 N N . ASP A 1 107 ? 3.804 -1.178 2.054 1.00 92.31 107 ASP A N 1
ATOM 809 C CA . ASP A 1 107 ? 3.316 -1.975 0.903 1.00 92.31 107 ASP A CA 1
ATOM 810 C C . ASP A 1 107 ? 4.123 -3.271 0.668 1.00 92.31 107 ASP A C 1
ATOM 812 O O . ASP A 1 107 ? 3.695 -4.111 -0.121 1.00 92.31 107 ASP A O 1
ATOM 816 N N . LEU A 1 108 ? 5.274 -3.446 1.325 1.00 95.62 108 LEU A N 1
ATOM 817 C CA . LEU A 1 108 ? 6.063 -4.677 1.301 1.00 95.62 108 LEU A CA 1
ATOM 818 C C . LEU A 1 108 ? 5.966 -5.426 2.637 1.00 95.62 108 LEU A C 1
ATOM 820 O O . LEU A 1 108 ? 5.599 -6.599 2.655 1.00 95.62 108 LEU A O 1
ATOM 824 N N . GLU A 1 109 ? 6.247 -4.745 3.748 1.00 95.38 109 GLU A N 1
ATOM 825 C CA . GLU A 1 109 ? 6.330 -5.344 5.086 1.00 95.38 109 GLU A CA 1
ATOM 826 C C . GLU A 1 109 ? 5.007 -5.981 5.531 1.00 95.38 109 GLU A C 1
ATOM 828 O O . GLU A 1 109 ? 4.971 -7.159 5.894 1.00 95.38 109 GLU A O 1
ATOM 833 N N . LEU A 1 110 ? 3.900 -5.232 5.467 1.00 96.38 110 LEU A N 1
ATOM 834 C CA . LEU A 1 110 ? 2.619 -5.704 5.996 1.00 96.38 110 LEU A CA 1
ATOM 835 C C . LEU A 1 110 ? 2.055 -6.875 5.177 1.00 96.38 110 LEU A C 1
ATOM 837 O O . LEU A 1 110 ? 1.630 -7.862 5.782 1.00 96.38 110 LEU A O 1
ATOM 841 N N . PRO A 1 111 ? 2.064 -6.845 3.827 1.00 96.38 111 PRO A N 1
ATOM 842 C CA . PRO A 1 111 ? 1.637 -7.994 3.037 1.00 96.38 111 PRO A CA 1
ATOM 843 C C . PRO A 1 111 ? 2.511 -9.240 3.231 1.00 96.38 111 PRO A C 1
ATOM 845 O O . PRO A 1 111 ? 1.980 -10.350 3.200 1.00 96.38 111 PRO A O 1
ATOM 848 N N . LEU A 1 112 ? 3.823 -9.090 3.460 1.00 96.19 112 LEU A N 1
ATOM 849 C CA . LEU A 1 112 ? 4.694 -10.223 3.794 1.00 96.19 112 LEU A CA 1
ATOM 850 C C . LEU A 1 112 ? 4.353 -10.814 5.169 1.00 96.19 112 LEU A C 1
ATOM 852 O O . LEU A 1 112 ? 4.223 -12.033 5.284 1.00 96.19 112 LEU A O 1
ATOM 856 N N . ALA A 1 113 ? 4.144 -9.972 6.184 1.00 96.75 113 ALA A N 1
ATOM 857 C CA . ALA A 1 113 ? 3.737 -10.406 7.521 1.00 96.75 113 ALA A CA 1
ATOM 858 C C . ALA A 1 113 ? 2.382 -11.140 7.495 1.00 96.75 113 ALA A C 1
ATOM 860 O O . ALA A 1 113 ? 2.232 -12.221 8.063 1.00 96.75 113 ALA A O 1
ATOM 861 N N . LEU A 1 114 ? 1.408 -10.603 6.755 1.00 97.50 114 LEU A N 1
ATOM 862 C CA . LEU A 1 114 ? 0.104 -11.236 6.540 1.00 97.50 114 LEU A CA 1
ATOM 863 C C . LEU A 1 114 ? 0.220 -12.597 5.848 1.00 97.50 114 LEU A C 1
ATOM 865 O O . LEU A 1 114 ? -0.440 -13.553 6.257 1.00 97.50 114 LEU A O 1
ATOM 869 N N . ALA A 1 115 ? 1.060 -12.695 4.815 1.00 95.50 115 ALA A N 1
ATOM 870 C CA . ALA A 1 115 ? 1.288 -13.945 4.101 1.00 95.5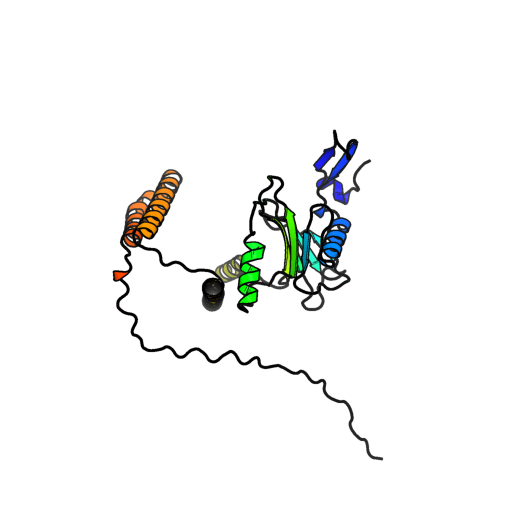0 115 ALA A CA 1
ATOM 871 C C . ALA A 1 115 ? 1.954 -15.005 4.993 1.00 95.50 115 ALA A C 1
ATOM 873 O O . ALA A 1 115 ? 1.596 -16.181 4.910 1.00 95.50 115 ALA A O 1
ATOM 874 N N . ALA A 1 116 ? 2.881 -14.599 5.866 1.00 95.38 116 ALA A N 1
ATOM 875 C CA . ALA A 1 116 ? 3.523 -15.487 6.833 1.00 95.38 116 ALA A CA 1
ATOM 876 C C . ALA A 1 116 ? 2.518 -16.077 7.843 1.00 95.38 116 ALA A C 1
ATOM 878 O O . ALA A 1 116 ? 2.606 -17.262 8.165 1.00 95.38 116 ALA A O 1
ATOM 879 N N . GLU A 1 117 ? 1.509 -15.299 8.248 1.00 96.88 117 GLU A N 1
ATOM 880 C CA . GLU A 1 117 ? 0.387 -15.762 9.083 1.00 96.88 117 GLU A CA 1
ATOM 881 C C . GLU A 1 117 ? -0.699 -16.533 8.305 1.00 96.88 117 GLU A C 1
ATOM 883 O O . GLU A 1 117 ? -1.681 -17.000 8.885 1.00 96.88 117 GLU A O 1
ATOM 888 N N . GLY A 1 118 ? -0.552 -16.690 6.985 1.00 95.19 118 GLY A N 1
ATOM 889 C CA . GLY A 1 118 ? -1.531 -17.376 6.137 1.00 95.19 118 GLY A CA 1
ATOM 890 C C . GLY A 1 118 ? -2.826 -16.589 5.910 1.00 95.19 118 GLY A C 1
ATOM 891 O O . GLY A 1 118 ? -3.874 -17.185 5.659 1.00 95.19 118 GLY A O 1
ATOM 892 N N . CYS A 1 119 ? -2.782 -15.259 6.019 1.00 96.19 119 CYS A N 1
ATOM 893 C CA . CYS A 1 119 ? -3.920 -14.397 5.724 1.00 96.19 119 CYS A CA 1
ATOM 894 C C . CYS A 1 119 ? -4.016 -14.102 4.220 1.00 96.19 119 CYS A C 1
ATOM 896 O O . CYS A 1 119 ? -3.327 -13.234 3.690 1.00 96.19 119 CYS A O 1
ATOM 898 N N . ASP A 1 120 ? -4.950 -14.769 3.542 1.00 91.94 120 ASP A N 1
ATOM 899 C CA . ASP A 1 120 ? -5.153 -14.644 2.089 1.00 91.94 120 ASP A CA 1
ATOM 900 C C . ASP A 1 120 ? -5.997 -13.417 1.674 1.00 91.94 120 ASP A C 1
ATOM 902 O O . ASP A 1 120 ? -6.399 -13.283 0.516 1.00 91.94 120 ASP A O 1
ATOM 906 N N . ARG A 1 121 ? -6.313 -12.506 2.608 1.00 94.62 121 ARG A N 1
ATOM 907 C CA . ARG A 1 121 ? -7.108 -11.293 2.321 1.00 94.62 121 ARG A CA 1
ATOM 908 C C . ARG A 1 121 ? -6.338 -10.240 1.534 1.00 94.62 121 ARG A C 1
ATOM 910 O O . ARG A 1 121 ? -6.966 -9.418 0.867 1.00 94.62 121 ARG A O 1
ATOM 917 N N . VAL A 1 122 ? -5.010 -10.270 1.606 1.00 93.81 122 VAL A N 1
ATOM 918 C CA . VAL A 1 122 ? -4.118 -9.373 0.872 1.00 93.81 122 VAL A CA 1
ATOM 919 C C . VAL A 1 122 ? -3.214 -10.219 -0.025 1.00 93.81 122 VAL A C 1
ATOM 921 O O . VAL A 1 122 ? -2.612 -11.176 0.457 1.00 93.81 122 VAL A O 1
ATOM 924 N N . PRO A 1 123 ? -3.100 -9.904 -1.327 1.00 92.69 123 PRO A N 1
ATOM 925 C CA . PRO A 1 123 ? -2.189 -10.617 -2.212 1.00 92.69 123 PRO A CA 1
ATOM 926 C C . PRO A 1 123 ? -0.734 -10.524 -1.729 1.00 92.69 123 PRO A C 1
ATOM 928 O O . PRO A 1 123 ? -0.180 -9.432 -1.638 1.00 92.69 123 PRO A O 1
ATOM 931 N N . ALA A 1 124 ? -0.105 -11.670 -1.467 1.00 94.56 124 ALA A N 1
ATOM 932 C CA . ALA A 1 124 ? 1.292 -11.725 -1.042 1.00 94.56 124 ALA A CA 1
ATOM 933 C C . ALA A 1 124 ? 2.244 -11.213 -2.147 1.00 94.56 124 ALA A C 1
ATOM 935 O O . ALA A 1 124 ? 2.130 -11.683 -3.289 1.00 94.56 124 ALA A O 1
ATOM 936 N N . PRO A 1 125 ? 3.204 -10.319 -1.836 1.00 96.44 125 PRO A N 1
ATOM 937 C CA . PRO A 1 125 ? 4.247 -9.898 -2.762 1.00 96.44 125 PRO A CA 1
ATOM 938 C C . PRO A 1 125 ? 5.038 -11.087 -3.306 1.00 96.44 125 PRO A C 1
ATOM 940 O O . PRO A 1 125 ? 5.247 -12.097 -2.636 1.00 96.44 125 PRO A O 1
ATOM 943 N N . VAL A 1 126 ? 5.471 -10.974 -4.556 1.00 96.56 126 VAL A N 1
ATOM 944 C CA . VAL A 1 126 ? 6.081 -12.081 -5.314 1.00 96.56 126 VAL A CA 1
ATOM 945 C C . VAL A 1 126 ? 7.539 -11.798 -5.635 1.00 96.56 126 VAL A C 1
ATOM 947 O O . VAL A 1 126 ? 8.336 -12.730 -5.741 1.00 96.56 126 VAL A O 1
ATOM 950 N N . ALA A 1 127 ? 7.859 -10.517 -5.786 1.00 97.69 127 ALA A N 1
ATOM 951 C CA . ALA A 1 127 ? 9.190 -9.976 -5.974 1.00 97.69 127 ALA A CA 1
ATOM 952 C C . ALA A 1 127 ? 9.179 -8.487 -5.622 1.00 97.69 127 ALA A C 1
ATOM 954 O O . ALA A 1 127 ? 8.129 -7.843 -5.648 1.00 97.69 127 ALA A O 1
ATOM 955 N N . TRP A 1 128 ? 10.339 -7.941 -5.307 1.00 98.00 128 TRP A N 1
ATOM 956 C CA . TRP A 1 128 ? 10.528 -6.521 -5.032 1.00 98.00 128 TRP A CA 1
ATOM 957 C C . TRP A 1 128 ? 11.973 -6.149 -5.330 1.00 98.00 128 TRP A C 1
ATOM 959 O O . TRP A 1 128 ? 12.816 -7.014 -5.588 1.00 98.00 128 TRP A O 1
ATOM 969 N N . PHE A 1 129 ? 12.252 -4.854 -5.340 1.00 97.62 129 PHE A N 1
ATOM 970 C CA . PHE A 1 129 ? 13.616 -4.375 -5.460 1.00 97.62 129 PHE A CA 1
ATOM 971 C C . PHE A 1 129 ? 13.859 -3.149 -4.600 1.00 97.62 129 PHE A C 1
ATOM 973 O O . PHE A 1 129 ? 12.962 -2.332 -4.366 1.00 97.62 129 PHE A O 1
ATOM 980 N N . GLU A 1 130 ? 15.091 -3.058 -4.128 1.00 97.25 130 GLU A N 1
ATOM 981 C CA . GLU A 1 130 ? 15.536 -2.091 -3.140 1.00 97.25 130 GLU A CA 1
ATOM 982 C C . GLU A 1 130 ? 16.886 -1.498 -3.539 1.00 97.25 130 GLU A C 1
ATOM 984 O O . GLU A 1 130 ? 17.580 -2.033 -4.407 1.00 97.25 130 GLU A O 1
ATOM 989 N N . ALA A 1 131 ? 17.270 -0.409 -2.887 1.00 96.06 131 ALA A N 1
ATOM 990 C CA . ALA A 1 131 ? 18.626 0.126 -2.911 1.00 96.06 131 ALA A CA 1
ATOM 991 C C . ALA A 1 131 ? 19.112 0.382 -1.482 1.00 96.06 131 ALA A C 1
ATOM 993 O O . ALA A 1 131 ? 18.304 0.447 -0.556 1.00 96.06 131 ALA A O 1
ATOM 994 N N . ASP A 1 132 ? 20.421 0.532 -1.309 1.00 93.12 132 ASP A N 1
ATOM 995 C CA . ASP A 1 132 ? 20.973 1.110 -0.082 1.00 93.12 132 ASP A CA 1
ATOM 996 C C . ASP A 1 132 ? 20.574 2.582 0.042 1.00 93.12 132 ASP A C 1
ATOM 998 O O . ASP A 1 132 ? 20.468 3.293 -0.966 1.00 93.12 132 ASP A O 1
ATOM 1002 N N . ASP A 1 133 ? 20.370 3.046 1.272 1.00 89.62 133 ASP A N 1
ATOM 1003 C CA . ASP A 1 133 ? 20.186 4.465 1.532 1.00 89.62 133 ASP A CA 1
ATOM 1004 C C . ASP A 1 133 ? 21.461 5.251 1.152 1.00 89.62 133 ASP A C 1
ATOM 1006 O O . ASP A 1 133 ? 22.533 5.022 1.724 1.00 89.62 133 ASP A O 1
ATOM 1010 N N . PRO A 1 134 ? 21.387 6.218 0.215 1.00 84.69 134 PRO A N 1
ATOM 1011 C CA . PRO A 1 134 ? 22.546 7.009 -0.189 1.00 84.69 134 PRO A CA 1
ATOM 1012 C C . PRO A 1 134 ? 23.118 7.879 0.938 1.00 84.69 134 PRO A C 1
ATOM 1014 O O . PRO A 1 134 ? 24.219 8.406 0.775 1.00 84.69 134 PRO A O 1
ATOM 1017 N N . THR A 1 135 ? 22.404 8.061 2.057 1.00 85.88 135 THR A N 1
ATOM 1018 C CA . THR A 1 135 ? 22.936 8.785 3.222 1.00 85.88 135 THR A CA 1
ATOM 1019 C C . THR A 1 135 ? 23.887 7.949 4.087 1.00 85.88 135 THR A C 1
ATOM 1021 O O . THR A 1 135 ? 24.561 8.507 4.953 1.00 85.88 135 THR A O 1
ATOM 1024 N N . GLY A 1 136 ? 24.010 6.645 3.806 1.00 79.12 136 GLY A N 1
ATOM 1025 C CA . GLY A 1 136 ? 24.922 5.735 4.499 1.00 79.12 136 GLY A CA 1
ATOM 1026 C C . GLY A 1 136 ? 24.358 5.127 5.783 1.00 79.12 136 GLY A C 1
ATOM 1027 O O . GLY A 1 136 ? 25.138 4.649 6.604 1.00 79.12 136 GLY A O 1
ATOM 1028 N N . SER A 1 137 ? 23.036 5.164 5.980 1.00 85.94 137 SER A N 1
ATOM 1029 C CA . SER A 1 137 ? 22.393 4.326 6.994 1.00 85.94 137 SER A CA 1
ATOM 1030 C C . SER A 1 137 ? 22.428 2.850 6.570 1.00 85.94 137 SER A C 1
ATOM 1032 O O . SER A 1 137 ? 22.572 2.538 5.387 1.00 85.94 137 SER A O 1
ATOM 1034 N N . ASP A 1 138 ? 22.278 1.938 7.533 1.00 87.06 138 ASP A N 1
ATOM 1035 C CA . ASP A 1 138 ? 22.129 0.499 7.258 1.00 87.06 138 ASP A CA 1
ATOM 1036 C C . ASP A 1 138 ? 20.716 0.145 6.734 1.00 87.06 138 ASP A C 1
ATOM 1038 O O . ASP A 1 138 ? 20.396 -1.031 6.539 1.00 87.06 138 ASP A O 1
ATOM 1042 N N . ASP A 1 139 ? 19.859 1.148 6.512 1.00 91.31 139 ASP A N 1
ATOM 1043 C CA . ASP A 1 139 ? 18.501 0.957 6.021 1.00 91.31 139 ASP A CA 1
ATOM 1044 C C . ASP A 1 139 ? 18.459 0.756 4.500 1.00 91.31 139 ASP A C 1
ATOM 1046 O O . ASP A 1 139 ? 19.285 1.252 3.725 1.00 91.31 139 ASP A O 1
ATOM 1050 N N . THR A 1 140 ? 17.420 0.053 4.051 1.00 93.31 140 THR A N 1
ATOM 1051 C CA . THR A 1 140 ? 17.103 -0.096 2.631 1.00 93.31 140 THR A CA 1
ATOM 1052 C C . THR A 1 140 ? 16.032 0.896 2.200 1.00 93.31 140 THR A C 1
ATOM 1054 O O . THR A 1 140 ? 15.207 1.358 2.986 1.00 93.31 140 THR A O 1
ATOM 1057 N N . LEU A 1 141 ? 16.035 1.217 0.911 1.00 95.75 141 LEU A N 1
ATOM 1058 C CA . LEU A 1 141 ? 14.958 1.926 0.243 1.00 95.75 141 LEU A CA 1
ATOM 1059 C C . LEU A 1 141 ? 14.184 0.917 -0.591 1.00 95.75 141 LEU A C 1
ATOM 1061 O O . LEU A 1 141 ? 14.679 0.485 -1.632 1.00 95.75 141 LEU A O 1
ATOM 1065 N N . THR A 1 142 ? 12.966 0.557 -0.190 1.00 97.06 142 THR A N 1
ATOM 1066 C CA . THR A 1 142 ? 12.082 -0.191 -1.090 1.00 97.06 142 THR A CA 1
ATOM 1067 C C . THR A 1 142 ? 11.678 0.707 -2.260 1.00 97.06 142 THR A C 1
ATOM 1069 O O . THR A 1 142 ? 11.155 1.803 -2.063 1.00 97.06 142 THR A O 1
ATOM 1072 N N . LEU A 1 143 ? 11.914 0.251 -3.492 1.00 96.75 143 LEU A N 1
ATOM 1073 C CA . LEU A 1 143 ? 11.690 1.045 -4.709 1.00 96.75 143 LEU A CA 1
ATOM 1074 C C . LEU A 1 143 ? 10.506 0.539 -5.533 1.00 96.75 143 LEU A C 1
ATOM 1076 O O . LEU A 1 143 ? 9.832 1.314 -6.217 1.00 96.75 143 LEU A O 1
ATOM 1080 N N . GLY A 1 144 ? 10.224 -0.759 -5.466 1.00 96.69 144 GLY A N 1
ATOM 1081 C CA . GLY A 1 144 ? 9.032 -1.301 -6.088 1.00 96.69 144 GLY A CA 1
ATOM 1082 C C . GLY A 1 144 ? 8.685 -2.705 -5.637 1.00 96.69 144 GLY A C 1
ATOM 1083 O O . GLY A 1 144 ? 9.550 -3.496 -5.266 1.00 96.69 144 GLY A O 1
ATOM 1084 N N . VAL A 1 145 ? 7.389 -2.999 -5.689 1.00 97.44 145 VAL A N 1
ATOM 1085 C CA . VAL A 1 145 ? 6.793 -4.238 -5.186 1.00 97.44 145 VAL A CA 1
ATOM 1086 C C . VAL A 1 145 ? 5.912 -4.843 -6.271 1.00 97.44 145 VAL A C 1
ATOM 1088 O O . VAL A 1 145 ? 4.983 -4.200 -6.765 1.00 97.44 145 VAL A O 1
ATOM 1091 N N . LEU A 1 146 ? 6.210 -6.083 -6.656 1.00 96.69 146 LEU A N 1
ATOM 1092 C CA . LEU A 1 146 ? 5.412 -6.889 -7.573 1.00 96.69 146 LEU A CA 1
ATOM 1093 C C . LEU A 1 146 ? 4.492 -7.798 -6.759 1.00 96.69 146 LEU A C 1
ATOM 1095 O O . LEU A 1 146 ? 4.951 -8.574 -5.921 1.00 96.69 146 LEU A O 1
ATOM 1099 N N . GLN A 1 147 ? 3.197 -7.756 -7.047 1.00 94.94 147 GLN A N 1
ATOM 1100 C CA . GLN A 1 147 ? 2.186 -8.558 -6.360 1.00 94.94 147 GLN A CA 1
ATOM 1101 C C . GLN A 1 147 ? 1.152 -9.119 -7.353 1.00 94.94 147 GLN A C 1
ATOM 1103 O O . GLN A 1 147 ? 1.066 -8.631 -8.484 1.00 94.94 147 GLN A O 1
ATOM 1108 N N . PRO A 1 148 ? 0.366 -10.146 -6.981 1.00 92.94 148 PRO A N 1
ATOM 1109 C CA . PRO A 1 148 ? -0.729 -10.630 -7.812 1.00 92.94 148 PRO A CA 1
ATOM 1110 C C . PRO A 1 148 ? -1.722 -9.503 -8.104 1.00 92.94 148 PRO A C 1
ATOM 1112 O O . PRO A 1 148 ? -2.107 -8.751 -7.207 1.00 92.94 148 PRO A O 1
ATOM 1115 N N . TYR A 1 149 ? -2.167 -9.408 -9.352 1.00 90.12 149 TYR A N 1
ATOM 1116 C CA . TYR A 1 149 ? -3.191 -8.458 -9.759 1.00 90.12 149 TYR A CA 1
ATOM 1117 C C . TYR A 1 149 ? -4.568 -9.126 -9.748 1.00 90.12 149 TYR A C 1
ATOM 1119 O O . TYR A 1 149 ? -4.824 -10.075 -10.492 1.00 90.12 149 TYR A O 1
ATOM 1127 N N . LEU A 1 150 ? -5.470 -8.619 -8.906 1.00 86.38 150 LEU A N 1
ATOM 1128 C CA . LEU A 1 150 ? -6.827 -9.145 -8.742 1.00 86.38 150 LEU A CA 1
ATOM 1129 C C . LEU A 1 150 ? -7.739 -8.685 -9.887 1.00 86.38 150 LEU A C 1
ATOM 1131 O O . LEU A 1 150 ? -8.560 -7.776 -9.737 1.00 86.38 150 LEU A O 1
ATOM 1135 N N . ARG A 1 151 ? -7.599 -9.316 -11.054 1.00 78.75 151 ARG A N 1
ATOM 1136 C CA . ARG A 1 151 ? -8.477 -9.064 -12.205 1.00 78.75 151 ARG A CA 1
ATOM 1137 C C . ARG A 1 151 ? -9.923 -9.439 -11.900 1.00 78.75 151 ARG A C 1
ATOM 1139 O O . ARG A 1 151 ? -10.190 -10.418 -11.211 1.00 78.75 151 ARG A O 1
ATOM 1146 N N . GLY A 1 152 ? -10.857 -8.654 -12.433 1.00 78.00 152 GLY A N 1
ATOM 1147 C CA . GLY A 1 152 ? -12.290 -8.839 -12.191 1.00 78.00 152 GLY A CA 1
ATOM 1148 C C . GLY A 1 152 ? -12.745 -8.431 -10.787 1.00 78.00 152 GLY A C 1
ATOM 1149 O O . GLY A 1 152 ? -13.927 -8.564 -10.474 1.00 78.00 152 GLY A O 1
ATOM 1150 N N . SER A 1 153 ? -11.840 -7.912 -9.948 1.00 83.75 153 SER A N 1
ATOM 1151 C CA . SER A 1 153 ? -12.245 -7.238 -8.720 1.00 83.75 153 SER A CA 1
ATOM 1152 C C . SER A 1 153 ? -13.006 -5.956 -9.054 1.00 83.75 153 SER A C 1
ATOM 1154 O O . SER A 1 153 ? -12.777 -5.305 -10.076 1.00 83.75 153 SER A O 1
ATOM 1156 N N . ARG A 1 154 ? -13.962 -5.619 -8.192 1.00 85.38 154 ARG A N 1
ATOM 1157 C CA . ARG A 1 154 ? -14.700 -4.362 -8.255 1.00 85.38 154 ARG A CA 1
ATOM 1158 C C . ARG A 1 154 ? -14.245 -3.500 -7.099 1.00 85.38 154 ARG A C 1
ATOM 1160 O O . ARG A 1 154 ? -14.148 -3.989 -5.975 1.00 85.38 154 ARG A O 1
ATOM 1167 N N . ASP A 1 155 ? -14.017 -2.229 -7.386 1.00 89.81 155 ASP A N 1
ATOM 1168 C CA . ASP A 1 155 ? -13.766 -1.243 -6.349 1.00 89.81 155 ASP A CA 1
ATOM 1169 C C . ASP A 1 155 ? -14.958 -1.169 -5.375 1.00 89.81 155 ASP A C 1
ATOM 1171 O O . ASP A 1 155 ? -16.123 -1.148 -5.789 1.00 89.81 155 ASP A O 1
ATOM 1175 N N . GLY A 1 156 ? -14.660 -1.167 -4.074 1.00 92.31 156 GLY A N 1
ATOM 1176 C CA . GLY A 1 156 ? -15.671 -1.220 -3.018 1.00 92.31 156 GLY A CA 1
ATOM 1177 C C . GLY A 1 156 ? -16.532 0.041 -2.960 1.00 92.31 156 GLY A C 1
ATOM 1178 O O . GLY A 1 156 ? -17.731 -0.048 -2.695 1.00 92.31 156 GLY A O 1
ATOM 1179 N N . TRP A 1 157 ? -15.948 1.200 -3.273 1.00 93.94 157 TRP A N 1
ATOM 1180 C CA . TRP A 1 157 ? -16.666 2.469 -3.331 1.00 93.94 157 TRP A CA 1
ATOM 1181 C C . TRP A 1 157 ? -17.636 2.503 -4.517 1.00 93.94 157 TRP A C 1
ATOM 1183 O O . TRP A 1 157 ? -18.823 2.768 -4.330 1.00 93.94 157 TRP A O 1
ATOM 1193 N N . GLN A 1 158 ? -17.182 2.123 -5.715 1.00 93.94 158 GLN A N 1
ATOM 1194 C CA . GLN A 1 158 ? -18.052 1.991 -6.892 1.00 93.94 158 GLN A CA 1
ATOM 1195 C C . GLN A 1 158 ? -19.169 0.965 -6.672 1.00 93.94 158 GLN A C 1
ATOM 1197 O O . GLN A 1 158 ? -20.309 1.173 -7.088 1.00 93.94 158 GLN A O 1
ATOM 1202 N N . LEU A 1 159 ? -18.864 -0.147 -6.000 1.00 94.81 159 LEU A N 1
ATOM 1203 C CA . LEU A 1 159 ? -19.853 -1.162 -5.654 1.00 94.81 159 LEU A CA 1
ATOM 1204 C C . LEU A 1 159 ? -20.942 -0.614 -4.711 1.00 94.81 159 LEU A C 1
ATOM 1206 O O . LEU A 1 159 ? -22.120 -0.926 -4.913 1.00 94.81 159 LEU A O 1
ATOM 1210 N N . ALA A 1 160 ? -20.561 0.195 -3.718 1.00 96.38 160 ALA A N 1
ATOM 1211 C CA . ALA A 1 160 ? -21.485 0.833 -2.783 1.00 96.38 160 ALA A CA 1
ATOM 1212 C C . ALA A 1 160 ? -22.323 1.933 -3.457 1.00 96.38 160 ALA A C 1
ATOM 1214 O O . ALA A 1 160 ? -23.539 1.969 -3.279 1.00 96.38 160 ALA A O 1
ATOM 1215 N N . LEU A 1 161 ? -21.715 2.780 -4.297 1.00 96.69 161 LEU A N 1
ATOM 1216 C CA . LEU A 1 161 ? -22.439 3.803 -5.063 1.00 96.69 161 LEU A CA 1
ATOM 1217 C C . LEU A 1 161 ? -23.454 3.191 -6.029 1.00 96.69 161 LEU A C 1
ATOM 1219 O O . LEU A 1 161 ? -24.585 3.663 -6.114 1.00 96.69 161 LEU A O 1
ATOM 1223 N N . ALA A 1 162 ? -23.081 2.111 -6.719 1.00 96.19 162 ALA A N 1
ATOM 1224 C CA . ALA A 1 162 ? -24.007 1.378 -7.575 1.00 96.19 162 ALA A CA 1
ATOM 1225 C C . ALA A 1 162 ? -25.167 0.766 -6.775 1.00 96.19 162 ALA A C 1
ATOM 1227 O O . ALA A 1 162 ? -26.265 0.627 -7.302 1.00 96.19 162 ALA A O 1
ATOM 1228 N N . ALA A 1 163 ? -24.934 0.392 -5.511 1.00 96.75 163 ALA A N 1
ATOM 1229 C CA . ALA A 1 163 ? -25.999 -0.071 -4.634 1.00 96.75 163 ALA A CA 1
ATOM 1230 C C . ALA A 1 163 ? -26.975 1.047 -4.280 1.00 96.75 163 ALA A C 1
ATOM 1232 O O . ALA A 1 163 ? -28.180 0.903 -4.472 1.00 96.75 163 ALA A O 1
ATOM 1233 N N . LEU A 1 164 ? -26.428 2.176 -3.839 1.00 96.81 164 LEU A N 1
ATOM 1234 C CA . LEU A 1 164 ? -27.198 3.352 -3.468 1.00 96.81 164 LEU A CA 1
ATOM 1235 C C . LEU A 1 164 ? -28.028 3.880 -4.644 1.00 96.81 164 LEU A C 1
ATOM 1237 O O . LEU A 1 164 ? -29.217 4.129 -4.494 1.00 96.81 164 LEU A O 1
ATOM 1241 N N . GLY A 1 165 ? -27.424 4.000 -5.829 1.00 97.56 165 GLY A N 1
ATOM 1242 C CA . GLY A 1 165 ? -28.119 4.471 -7.030 1.00 97.56 165 GLY A CA 1
ATOM 1243 C C . GLY A 1 165 ? -29.223 3.528 -7.523 1.00 97.56 165 GLY A C 1
ATOM 1244 O O . GLY A 1 165 ? -30.118 3.968 -8.236 1.00 97.56 165 GLY A O 1
ATOM 1245 N N . ALA A 1 166 ? -29.170 2.251 -7.139 1.00 97.50 166 ALA A N 1
ATOM 1246 C CA . ALA A 1 166 ? -30.190 1.252 -7.448 1.00 97.50 166 ALA A CA 1
ATOM 1247 C C . ALA A 1 166 ? -31.198 1.034 -6.303 1.00 97.50 166 ALA A C 1
ATOM 1249 O O . ALA A 1 166 ? -31.998 0.106 -6.396 1.00 97.50 166 ALA A O 1
ATOM 1250 N N . ASP A 1 167 ? -31.125 1.827 -5.225 1.00 96.69 167 ASP A N 1
ATOM 1251 C CA . ASP A 1 167 ? -31.927 1.679 -4.000 1.00 96.69 167 ASP A CA 1
ATOM 1252 C C . ASP A 1 167 ? -31.935 0.240 -3.442 1.00 96.69 167 ASP A C 1
ATOM 1254 O O . ASP A 1 167 ? -32.940 -0.281 -2.959 1.00 96.69 167 ASP A O 1
ATOM 1258 N N . ARG A 1 168 ? -30.791 -0.453 -3.554 1.00 97.69 168 ARG A N 1
ATOM 1259 C CA . ARG A 1 168 ? -30.631 -1.834 -3.078 1.00 97.69 168 ARG A CA 1
ATOM 1260 C C . ARG A 1 168 ? -29.934 -1.861 -1.723 1.00 97.69 168 ARG A C 1
ATOM 1262 O O . ARG A 1 168 ? -29.006 -1.094 -1.463 1.00 97.69 168 ARG A O 1
ATOM 1269 N N . GLU A 1 169 ? -30.295 -2.837 -0.899 1.00 96.94 169 GLU A N 1
ATOM 1270 C CA . GLU A 1 169 ? -29.602 -3.077 0.364 1.00 96.94 169 GLU A CA 1
ATOM 1271 C C . GLU A 1 169 ? -28.126 -3.476 0.134 1.00 96.94 169 GLU A C 1
ATOM 1273 O O . GLU A 1 169 ? -27.795 -4.203 -0.808 1.00 96.94 169 GLU A O 1
ATOM 1278 N N . PHE A 1 170 ? -27.235 -3.006 1.016 1.00 97.19 170 PHE A N 1
ATOM 1279 C CA . PHE A 1 170 ? -25.785 -3.265 0.974 1.00 97.19 170 PHE A CA 1
ATOM 1280 C C . PHE A 1 170 ? -25.254 -4.003 2.220 1.00 97.19 170 PHE A C 1
ATOM 1282 O O . PHE A 1 170 ? -24.047 -4.130 2.443 1.00 97.19 170 PHE A O 1
ATOM 1289 N N . THR A 1 171 ? -26.155 -4.495 3.072 1.00 97.38 171 THR A N 1
ATOM 1290 C CA . THR A 1 171 ? -25.827 -5.075 4.382 1.00 97.38 171 THR A CA 1
ATOM 1291 C C . THR A 1 171 ? -24.963 -6.334 4.281 1.00 97.38 171 THR A C 1
ATOM 1293 O O . THR A 1 171 ? -24.091 -6.559 5.125 1.00 97.38 171 THR A O 1
ATOM 1296 N N . SER A 1 172 ? -25.170 -7.178 3.264 1.00 96.88 172 SER A N 1
ATOM 1297 C CA . SER A 1 172 ? -24.370 -8.391 3.050 1.00 96.88 172 SER A CA 1
ATOM 1298 C C . SER A 1 172 ? -22.909 -8.081 2.744 1.00 96.88 172 SER A C 1
ATOM 1300 O O . SER A 1 172 ? -22.017 -8.669 3.361 1.00 96.88 172 SER A O 1
ATOM 1302 N N . GLU A 1 173 ? -22.664 -7.150 1.827 1.00 97.00 173 GLU A N 1
ATOM 1303 C CA . GLU A 1 173 ? -21.335 -6.714 1.415 1.00 97.00 173 GLU A CA 1
ATOM 1304 C C . GLU A 1 173 ? -20.633 -5.967 2.545 1.00 97.00 173 GLU A C 1
ATOM 1306 O O . GLU A 1 173 ? -19.480 -6.274 2.840 1.00 97.00 173 GLU A O 1
ATOM 1311 N N . ALA A 1 174 ? -21.340 -5.081 3.254 1.00 97.44 174 ALA A N 1
ATOM 1312 C CA . ALA A 1 174 ? -20.804 -4.403 4.434 1.00 97.44 174 ALA A CA 1
ATOM 1313 C C . ALA A 1 174 ? -20.384 -5.403 5.526 1.00 97.44 174 ALA A C 1
ATOM 1315 O O . ALA A 1 174 ? -19.286 -5.311 6.079 1.00 97.44 174 ALA A O 1
ATOM 1316 N N . ARG A 1 175 ? -21.210 -6.426 5.797 1.00 98.12 175 ARG A N 1
ATOM 1317 C CA . ARG A 1 175 ? -20.866 -7.497 6.746 1.00 98.12 175 ARG A CA 1
ATOM 1318 C C . ARG A 1 175 ? -19.671 -8.327 6.267 1.00 98.12 175 ARG A C 1
ATOM 1320 O O . ARG A 1 175 ? -18.852 -8.747 7.083 1.00 98.12 175 ARG A O 1
ATOM 1327 N N . ALA A 1 176 ? -19.568 -8.592 4.965 1.00 97.06 176 ALA A N 1
ATOM 1328 C CA . ALA A 1 176 ? -18.431 -9.307 4.392 1.00 97.06 176 ALA A CA 1
ATOM 1329 C C . ALA A 1 176 ? -17.129 -8.499 4.498 1.00 97.06 176 ALA A C 1
ATOM 1331 O O . ALA A 1 176 ? -16.111 -9.070 4.887 1.00 97.06 176 ALA A O 1
ATOM 1332 N N . LEU A 1 177 ? -17.184 -7.190 4.233 1.00 97.19 177 LEU A N 1
ATOM 1333 C CA . LEU A 1 177 ? -16.062 -6.273 4.411 1.00 97.19 177 LEU A CA 1
ATOM 1334 C C . LEU A 1 177 ? -15.613 -6.238 5.875 1.00 97.19 177 LEU A C 1
ATOM 1336 O O . LEU A 1 177 ? -14.436 -6.441 6.144 1.00 97.19 177 LEU A O 1
ATOM 1340 N N . GLY A 1 178 ? -16.548 -6.104 6.823 1.00 98.12 178 GLY A N 1
ATOM 1341 C CA . GLY A 1 178 ? -16.229 -6.115 8.255 1.00 98.12 178 GLY A CA 1
ATOM 1342 C C . GLY A 1 178 ? -15.518 -7.395 8.712 1.00 98.12 178 GLY A C 1
ATOM 1343 O O . GLY A 1 178 ? -14.546 -7.323 9.462 1.00 98.12 178 GLY A O 1
ATOM 1344 N N . ARG A 1 179 ? -15.940 -8.569 8.216 1.00 98.25 179 ARG A N 1
ATOM 1345 C CA . ARG A 1 179 ? -15.226 -9.834 8.475 1.00 98.25 179 ARG A CA 1
ATOM 1346 C C . ARG A 1 179 ? -13.817 -9.830 7.884 1.00 98.25 179 ARG A C 1
ATOM 1348 O O . ARG A 1 179 ? -12.879 -10.184 8.586 1.00 98.25 179 ARG A O 1
ATOM 1355 N N . ALA A 1 180 ? -13.663 -9.402 6.631 1.00 97.44 180 ALA A N 1
ATOM 1356 C CA . ALA A 1 180 ? -12.357 -9.341 5.979 1.00 97.44 180 ALA A CA 1
ATOM 1357 C C . ALA A 1 180 ? -11.390 -8.391 6.709 1.00 97.44 180 ALA A C 1
ATOM 1359 O O . ALA A 1 180 ? -10.239 -8.751 6.938 1.00 97.44 180 ALA A O 1
ATOM 1360 N N . THR A 1 181 ? -11.863 -7.217 7.139 1.00 98.00 181 THR A N 1
ATOM 1361 C CA . THR A 1 181 ? -11.078 -6.268 7.942 1.00 98.00 181 THR A CA 1
ATOM 1362 C C . THR A 1 181 ? -10.653 -6.875 9.278 1.00 98.00 181 THR A C 1
ATOM 1364 O O . THR A 1 181 ? -9.492 -6.756 9.661 1.00 98.00 181 THR A O 1
ATOM 1367 N N . ALA A 1 182 ? -11.562 -7.563 9.977 1.00 98.06 182 ALA A N 1
ATOM 1368 C CA . ALA A 1 182 ? -11.237 -8.225 11.238 1.00 98.06 182 ALA A CA 1
ATOM 1369 C C . ALA A 1 182 ? -10.182 -9.328 11.057 1.00 98.06 182 ALA A C 1
ATOM 1371 O O . ALA A 1 182 ? -9.255 -9.415 11.855 1.00 98.06 182 ALA A O 1
ATOM 1372 N N . GLU A 1 183 ? -10.289 -10.137 10.000 1.00 98.06 183 GLU A N 1
ATOM 1373 C CA . GLU A 1 183 ? -9.304 -11.178 9.681 1.00 98.06 183 GLU A CA 1
ATOM 1374 C C . GLU A 1 183 ? -7.905 -10.588 9.434 1.00 98.06 183 GLU A C 1
ATOM 1376 O O . GLU A 1 183 ? -6.930 -11.094 9.987 1.00 98.06 183 GLU A O 1
ATOM 1381 N N . VAL A 1 184 ? -7.802 -9.480 8.689 1.00 98.25 184 VAL A N 1
ATOM 1382 C CA . VAL A 1 184 ? -6.527 -8.766 8.484 1.00 98.25 184 VAL A CA 1
ATOM 1383 C C . VAL A 1 184 ? -5.972 -8.230 9.804 1.00 98.25 184 VAL A C 1
ATOM 1385 O O . VAL A 1 184 ? -4.805 -8.460 10.108 1.00 98.25 184 VAL A O 1
ATOM 1388 N N . HIS A 1 185 ? -6.788 -7.549 10.612 1.00 98.00 185 HIS A N 1
ATOM 1389 C CA . HIS A 1 185 ? -6.329 -6.983 11.885 1.00 98.00 185 HIS A CA 1
ATOM 1390 C C . HIS A 1 185 ? -5.862 -8.055 12.874 1.00 98.00 185 HIS A C 1
ATOM 1392 O O . HIS A 1 185 ? -4.851 -7.867 13.544 1.00 98.00 185 HIS A O 1
ATOM 1398 N N . LEU A 1 186 ? -6.577 -9.178 12.962 1.00 97.56 186 LEU A N 1
ATOM 1399 C CA . LEU A 1 186 ? -6.195 -10.290 13.831 1.00 97.56 186 LEU A CA 1
ATOM 1400 C C . LEU A 1 186 ? -4.896 -10.951 13.363 1.00 97.56 186 LEU A C 1
ATOM 1402 O O . LEU A 1 186 ? -4.063 -11.279 14.202 1.00 97.56 186 LEU A O 1
ATOM 1406 N N . ALA A 1 187 ? -4.703 -11.105 12.051 1.00 97.88 187 ALA A N 1
ATOM 1407 C CA . ALA A 1 187 ? -3.460 -11.630 11.497 1.00 97.88 187 ALA A CA 1
ATOM 1408 C C . ALA A 1 187 ? -2.277 -10.678 11.744 1.00 97.88 187 ALA A C 1
ATOM 1410 O O . ALA A 1 187 ? -1.233 -11.121 12.203 1.00 97.88 187 ALA A O 1
ATOM 1411 N N . LEU A 1 188 ? -2.443 -9.365 11.542 1.00 97.56 188 LEU A N 1
ATOM 1412 C CA . LEU A 1 188 ? -1.392 -8.388 11.864 1.00 97.56 188 LEU A CA 1
ATOM 1413 C C . LEU A 1 188 ? -1.040 -8.388 13.355 1.00 97.56 188 LEU A C 1
ATOM 1415 O O . LEU A 1 188 ? 0.134 -8.351 13.700 1.00 97.56 188 LEU A O 1
ATOM 1419 N N . ALA A 1 189 ? -2.039 -8.464 14.238 1.00 97.00 189 ALA A N 1
ATOM 1420 C CA . ALA A 1 189 ? -1.817 -8.535 15.682 1.00 97.00 189 ALA A CA 1
ATOM 1421 C C . ALA A 1 189 ? -1.131 -9.839 16.130 1.00 97.00 189 ALA A C 1
ATOM 1423 O O . ALA A 1 189 ? -0.535 -9.873 17.202 1.00 97.00 189 ALA A O 1
ATOM 1424 N N . ALA A 1 190 ? -1.244 -10.913 15.342 1.00 97.00 190 ALA A N 1
ATOM 1425 C CA . ALA A 1 190 ? -0.510 -12.154 15.569 1.00 97.00 190 ALA A CA 1
ATOM 1426 C C . ALA A 1 190 ? 0.929 -12.076 15.027 1.00 97.00 190 ALA A C 1
ATOM 1428 O O . ALA A 1 190 ? 1.849 -12.540 15.696 1.00 97.00 190 ALA A O 1
ATOM 1429 N N . ALA A 1 191 ? 1.114 -11.460 13.853 1.00 96.25 191 ALA A N 1
ATOM 1430 C CA . ALA A 1 191 ? 2.403 -11.346 13.171 1.00 96.25 191 ALA A CA 1
ATOM 1431 C C . ALA A 1 191 ? 3.356 -10.324 13.811 1.00 96.25 191 ALA A C 1
ATOM 1433 O O . ALA A 1 191 ? 4.573 -10.495 13.771 1.00 96.25 191 ALA A O 1
ATOM 1434 N N . LEU A 1 192 ? 2.808 -9.223 14.332 1.00 94.88 192 LEU A N 1
ATOM 1435 C CA . LEU A 1 192 ? 3.562 -8.039 14.741 1.00 94.88 192 LEU A CA 1
ATOM 1436 C C . LEU A 1 192 ? 3.386 -7.751 16.239 1.00 94.88 192 LEU A C 1
ATOM 1438 O O . LEU A 1 192 ? 2.350 -8.087 16.820 1.00 94.88 192 LEU A O 1
ATOM 1442 N N . PRO A 1 193 ? 4.361 -7.083 16.886 1.00 93.81 193 PRO A N 1
ATOM 1443 C CA . PRO A 1 193 ? 4.242 -6.704 18.287 1.00 93.81 193 PRO A CA 1
ATOM 1444 C C . PRO A 1 193 ? 3.016 -5.822 18.545 1.00 93.81 193 PRO A C 1
ATOM 1446 O O . PRO A 1 193 ? 2.831 -4.779 17.920 1.00 93.81 193 PRO A O 1
ATOM 1449 N N . THR A 1 194 ? 2.205 -6.206 19.528 1.00 94.19 194 THR A N 1
ATOM 1450 C CA . THR A 1 194 ? 1.093 -5.384 20.016 1.00 94.19 194 THR A CA 1
ATOM 1451 C C . THR A 1 194 ? 1.448 -4.736 21.343 1.00 94.19 194 THR A C 1
ATOM 1453 O O . THR A 1 194 ? 2.018 -5.390 22.217 1.00 94.19 194 THR A O 1
ATOM 1456 N N . VAL A 1 195 ? 1.022 -3.491 21.538 1.00 91.06 195 VAL A N 1
ATOM 1457 C CA . VAL A 1 195 ? 1.134 -2.787 22.820 1.00 91.06 195 VAL A CA 1
ATOM 1458 C C . VAL A 1 195 ? -0.248 -2.474 23.377 1.00 91.06 195 VAL A C 1
ATOM 1460 O O . VAL A 1 195 ? -1.181 -2.173 22.631 1.00 91.06 195 VAL A O 1
ATOM 1463 N N . THR A 1 196 ? -0.378 -2.528 24.701 1.00 89.94 196 THR A N 1
ATOM 1464 C CA . THR A 1 196 ? -1.539 -1.957 25.389 1.00 89.94 196 THR A CA 1
ATOM 1465 C C . THR A 1 196 ? -1.218 -0.506 25.717 1.00 89.94 196 THR A C 1
ATOM 1467 O O . THR A 1 196 ? -0.147 -0.210 26.244 1.00 89.94 196 THR A O 1
ATOM 1470 N N . LEU A 1 197 ? -2.122 0.406 25.365 1.00 89.44 197 LEU A N 1
ATOM 1471 C CA . LEU A 1 197 ? -1.961 1.825 25.661 1.00 89.44 197 LEU A CA 1
ATOM 1472 C C . LEU A 1 197 ? -2.366 2.084 27.112 1.00 89.44 197 LEU A C 1
ATOM 1474 O O . LEU A 1 197 ? -3.502 1.805 27.493 1.00 89.44 197 LEU A O 1
ATOM 1478 N N . GLY A 1 198 ? -1.439 2.618 27.905 1.00 90.06 198 GLY A N 1
ATOM 1479 C CA . GLY A 1 198 ? -1.731 3.122 29.240 1.00 90.06 198 GLY A CA 1
ATOM 1480 C C . GLY A 1 198 ? -2.312 4.535 29.195 1.00 90.06 198 GLY A C 1
ATOM 1481 O O . GLY A 1 198 ? -2.351 5.181 28.145 1.00 90.06 198 GLY A O 1
ATOM 1482 N N . ARG A 1 199 ? -2.709 5.038 30.368 1.00 90.62 199 ARG A N 1
ATOM 1483 C CA . ARG A 1 199 ? -3.329 6.364 30.538 1.00 90.62 199 ARG A CA 1
ATOM 1484 C C . ARG A 1 199 ? -2.528 7.503 29.895 1.00 90.62 199 ARG A C 1
ATOM 1486 O O . ARG A 1 199 ? -3.097 8.409 29.298 1.00 90.62 199 ARG A O 1
ATOM 1493 N N . ALA A 1 200 ? -1.200 7.477 30.018 1.00 91.69 200 ALA A N 1
ATOM 1494 C CA . ALA A 1 200 ? -0.353 8.516 29.437 1.00 91.69 200 ALA A CA 1
ATOM 1495 C C . ALA A 1 200 ? -0.424 8.513 27.901 1.00 91.69 200 ALA A C 1
ATOM 1497 O O . ALA A 1 200 ? -0.529 9.573 27.289 1.00 91.69 200 ALA A O 1
ATOM 1498 N N . GLN A 1 201 ? -0.410 7.332 27.274 1.00 92.88 201 GLN A N 1
ATOM 1499 C CA . GLN A 1 201 ? -0.522 7.217 25.822 1.00 92.88 201 GLN A CA 1
ATOM 1500 C C . GLN A 1 201 ? -1.930 7.573 25.331 1.00 92.88 201 GLN A C 1
ATOM 1502 O O . GLN A 1 201 ? -2.061 8.272 24.330 1.00 92.88 201 GLN A O 1
ATOM 1507 N N . THR A 1 202 ? -2.989 7.133 26.019 1.00 94.25 202 THR A N 1
ATOM 1508 C CA . THR A 1 202 ? -4.370 7.475 25.636 1.00 94.25 202 THR A CA 1
ATOM 1509 C C . THR A 1 202 ? -4.645 8.974 25.761 1.00 94.25 202 THR A C 1
ATOM 1511 O O . THR A 1 202 ? -5.281 9.536 24.871 1.00 94.25 202 THR A O 1
ATOM 1514 N N . ALA A 1 203 ? -4.101 9.638 26.788 1.00 93.88 203 ALA A N 1
ATOM 1515 C CA . ALA A 1 203 ? -4.142 11.095 26.913 1.00 93.88 203 ALA A CA 1
ATOM 1516 C C . ALA A 1 203 ? -3.426 11.791 25.742 1.00 93.88 203 ALA A C 1
ATOM 1518 O O . ALA A 1 203 ? -4.016 12.650 25.096 1.00 93.88 203 ALA A O 1
ATOM 1519 N N . GLN A 1 204 ? -2.213 11.353 25.381 1.00 94.75 204 GLN A N 1
ATOM 1520 C CA . GLN A 1 204 ? -1.489 11.906 24.226 1.00 94.75 204 GLN A CA 1
ATOM 1521 C C . GLN A 1 204 ? -2.264 11.745 22.907 1.00 94.75 204 GLN A C 1
ATOM 1523 O O . GLN A 1 204 ? -2.281 12.658 22.080 1.00 94.75 204 GLN A O 1
ATOM 1528 N N . PHE A 1 205 ? -2.933 10.605 22.700 1.00 94.94 205 PHE A N 1
ATOM 1529 C CA . PHE A 1 205 ? -3.794 10.411 21.531 1.00 94.94 205 PHE A CA 1
ATOM 1530 C C . PHE A 1 205 ? -4.995 11.363 21.535 1.00 94.94 205 PHE A C 1
ATOM 1532 O O . PHE A 1 205 ? -5.295 11.959 20.500 1.00 94.94 205 PHE A O 1
ATOM 1539 N N . ALA A 1 206 ? -5.664 11.532 22.677 1.00 96.06 206 ALA A N 1
ATOM 1540 C CA . ALA A 1 206 ? -6.790 12.452 22.809 1.00 96.06 206 ALA A CA 1
ATOM 1541 C C . ALA A 1 206 ? -6.378 13.916 22.573 1.00 96.06 206 ALA A C 1
ATOM 1543 O O . ALA A 1 206 ? -7.083 14.644 21.868 1.00 96.06 206 ALA A O 1
ATOM 1544 N N . ASP A 1 207 ? -5.210 14.327 23.072 1.00 96.81 207 ASP A N 1
ATOM 1545 C CA . ASP A 1 207 ? -4.645 15.657 22.830 1.00 96.81 207 ASP A CA 1
ATOM 1546 C C . ASP A 1 207 ? -4.383 15.880 21.333 1.00 96.81 207 ASP A C 1
ATOM 1548 O O . ASP A 1 207 ? -4.773 16.906 20.771 1.00 96.81 207 ASP A O 1
ATOM 1552 N N . ALA A 1 208 ? -3.801 14.890 20.646 1.00 97.56 208 ALA A N 1
ATOM 1553 C CA . ALA A 1 208 ? -3.569 14.954 19.203 1.00 97.56 208 ALA A CA 1
ATOM 1554 C C . ALA A 1 208 ? -4.881 15.024 18.397 1.00 97.56 208 ALA A C 1
ATOM 1556 O O . ALA A 1 208 ? -4.981 15.780 17.424 1.00 97.56 208 ALA A O 1
ATOM 1557 N N . MET A 1 209 ? -5.908 14.268 18.802 1.00 97.88 209 MET A N 1
ATOM 1558 C CA . MET A 1 209 ? -7.243 14.332 18.197 1.00 97.88 209 MET A CA 1
ATOM 1559 C C . MET A 1 209 ? -7.896 15.703 18.414 1.00 97.88 209 MET A C 1
ATOM 1561 O O . MET A 1 209 ? -8.475 16.255 17.476 1.00 97.88 209 MET A O 1
ATOM 1565 N N . THR A 1 210 ? -7.753 16.279 19.609 1.00 97.56 210 THR A N 1
ATOM 1566 C CA . THR A 1 210 ? -8.267 17.613 19.952 1.00 97.56 210 THR A CA 1
ATOM 1567 C C . THR A 1 210 ? -7.576 18.702 19.141 1.00 97.56 210 THR A C 1
ATOM 1569 O O . THR A 1 210 ? -8.252 19.516 18.515 1.00 97.56 210 THR A O 1
ATOM 1572 N N . ALA A 1 211 ? -6.245 18.672 19.048 1.00 97.81 211 ALA A N 1
ATOM 1573 C CA . ALA A 1 211 ? -5.494 19.618 18.228 1.00 97.81 211 ALA A CA 1
ATOM 1574 C C . ALA A 1 211 ? -5.921 19.556 16.750 1.00 97.81 211 ALA A C 1
ATOM 1576 O O . ALA A 1 211 ? -6.094 20.585 16.095 1.00 97.81 211 ALA A O 1
ATOM 1577 N N . ARG A 1 212 ? -6.158 18.347 16.218 1.00 97.94 212 ARG A N 1
ATOM 1578 C CA . ARG A 1 212 ? -6.655 18.170 14.846 1.00 97.94 212 ARG A CA 1
ATOM 1579 C C . ARG A 1 212 ? -8.083 18.693 14.669 1.00 97.94 212 ARG A C 1
ATOM 1581 O O . ARG A 1 212 ? -8.380 19.270 13.623 1.00 97.94 212 ARG A O 1
ATOM 1588 N N . LEU A 1 213 ? -8.953 18.505 15.664 1.00 97.88 213 LEU A N 1
ATOM 1589 C CA . LEU A 1 213 ? -10.308 19.060 15.669 1.00 97.88 213 LEU A CA 1
ATOM 1590 C C . LEU A 1 213 ? -10.284 20.590 15.657 1.00 97.88 213 LEU A C 1
ATOM 1592 O O . LEU A 1 213 ? -11.049 21.188 14.908 1.00 97.88 213 LEU A O 1
ATOM 1596 N N . ASP A 1 214 ? -9.390 21.213 16.420 1.00 97.19 214 ASP A N 1
ATOM 1597 C CA . ASP A 1 214 ? -9.278 22.671 16.482 1.00 97.19 214 ASP A CA 1
ATOM 1598 C C . ASP A 1 214 ? -8.882 23.264 15.129 1.00 97.19 214 ASP A C 1
ATOM 1600 O O . ASP A 1 214 ? -9.538 24.185 14.639 1.00 97.19 214 ASP A O 1
ATOM 1604 N N . VAL A 1 215 ? -7.881 22.674 14.468 1.00 98.06 215 VAL A N 1
ATOM 1605 C CA . VAL A 1 215 ? -7.496 23.058 13.100 1.00 98.06 215 VAL A CA 1
ATOM 1606 C C . VAL A 1 215 ? -8.666 22.870 12.128 1.00 98.06 215 VAL A C 1
ATOM 1608 O O . VAL A 1 215 ? -8.946 23.748 11.310 1.00 98.06 215 VAL A O 1
ATOM 1611 N N . ALA A 1 216 ? -9.383 21.747 12.219 1.00 97.81 216 ALA A N 1
ATOM 1612 C CA . ALA A 1 216 ? -10.515 21.466 11.340 1.00 97.81 216 ALA A CA 1
ATOM 1613 C C . ALA A 1 216 ? -11.685 22.440 11.555 1.00 97.81 216 ALA A C 1
ATOM 1615 O O . ALA A 1 216 ? -12.272 22.907 10.582 1.00 97.81 216 ALA A O 1
ATOM 1616 N N . ALA A 1 217 ? -12.010 22.777 12.803 1.00 97.38 217 ALA A N 1
ATOM 1617 C CA . ALA A 1 217 ? -13.099 23.689 13.143 1.00 97.38 217 ALA A CA 1
ATOM 1618 C C . ALA A 1 217 ? -12.790 25.141 12.749 1.00 97.38 217 ALA A C 1
ATOM 1620 O O . ALA A 1 217 ? -13.693 25.863 12.328 1.00 97.38 217 ALA A O 1
ATOM 1621 N N . GLN A 1 218 ? -11.519 25.554 12.818 1.00 97.00 218 GLN A N 1
ATOM 1622 C CA . GLN A 1 218 ? -11.077 26.845 12.281 1.00 97.00 218 GLN A CA 1
ATOM 1623 C C . GLN A 1 218 ? -11.251 26.914 10.759 1.00 97.00 218 GLN A C 1
ATOM 1625 O O . GLN A 1 218 ? -11.748 27.911 10.240 1.00 97.00 218 GLN A O 1
ATOM 1630 N N . ALA A 1 219 ? -10.868 25.852 10.042 1.00 98.12 219 ALA A N 1
ATOM 1631 C CA . ALA A 1 219 ? -11.004 25.787 8.587 1.00 98.12 219 ALA A CA 1
ATOM 1632 C C . ALA A 1 219 ? -12.465 25.623 8.129 1.00 98.12 219 ALA A C 1
ATOM 1634 O O . ALA A 1 219 ? -12.834 26.089 7.051 1.00 98.12 219 ALA A O 1
ATOM 1635 N N . VAL A 1 220 ? -13.300 24.963 8.937 1.00 98.12 220 VAL A N 1
ATOM 1636 C CA . VAL A 1 220 ? -14.700 24.651 8.630 1.00 98.12 220 VAL A CA 1
ATOM 1637 C C . VAL A 1 220 ? -15.592 25.073 9.807 1.00 98.12 220 VAL A C 1
ATOM 1639 O O . VAL A 1 220 ? -15.964 24.236 10.635 1.00 98.12 220 VAL A O 1
ATOM 1642 N N . PRO A 1 221 ? -16.010 26.355 9.874 1.00 96.50 221 PRO A N 1
ATOM 1643 C CA . PRO A 1 221 ? -16.804 26.876 10.995 1.00 96.50 221 PRO A CA 1
ATOM 1644 C C . PRO A 1 221 ? -18.134 26.145 11.241 1.00 96.50 221 PRO A C 1
ATOM 1646 O O . PRO A 1 221 ? -18.650 26.149 12.356 1.00 96.50 221 PRO A O 1
ATOM 1649 N N . ALA A 1 222 ? -18.681 25.459 10.230 1.00 97.69 222 ALA A N 1
ATOM 1650 C CA . ALA A 1 222 ? -19.875 24.619 10.365 1.00 97.69 222 ALA A CA 1
ATOM 1651 C C . ALA A 1 222 ? -19.700 23.446 11.353 1.00 97.69 222 ALA A C 1
ATOM 1653 O O . ALA A 1 222 ? -20.692 22.862 11.786 1.00 97.69 222 ALA A O 1
ATOM 1654 N N . LEU A 1 223 ? -18.462 23.105 11.731 1.00 97.44 223 LEU A N 1
ATOM 1655 C CA . LEU A 1 223 ? -18.176 22.087 12.742 1.00 97.44 223 LEU A CA 1
ATOM 1656 C C . LEU A 1 223 ? -18.385 22.583 14.178 1.00 97.44 223 LEU A C 1
ATOM 1658 O O . LEU A 1 223 ? -18.559 21.756 15.072 1.00 97.44 223 LEU A O 1
ATOM 1662 N N . MET A 1 224 ? -18.402 23.901 14.413 1.00 96.88 224 MET A N 1
ATOM 1663 C CA . MET A 1 224 ? -18.454 24.496 15.755 1.00 96.88 224 MET A CA 1
ATOM 1664 C C . MET A 1 224 ? -19.564 23.944 16.666 1.00 96.88 224 MET A C 1
ATOM 1666 O O . MET A 1 224 ? -19.261 23.664 17.827 1.00 96.88 224 MET A O 1
ATOM 1670 N N . PRO A 1 225 ? -20.807 23.708 16.193 1.00 98.19 225 PRO A N 1
ATOM 1671 C CA . PRO A 1 225 ? -21.857 23.126 17.033 1.00 98.19 225 PRO A CA 1
ATOM 1672 C C . PRO A 1 225 ? -21.535 21.717 17.558 1.00 98.19 225 PRO A C 1
ATOM 1674 O O . PRO A 1 225 ? -22.056 21.319 18.596 1.00 98.19 225 PRO A O 1
ATOM 1677 N N . TYR A 1 226 ? -20.675 20.961 16.868 1.00 97.62 226 TYR A N 1
ATOM 1678 C CA . TYR A 1 226 ? -20.323 19.579 17.215 1.00 97.62 226 TYR A CA 1
ATOM 1679 C C . TYR A 1 226 ? -19.055 19.473 18.070 1.00 97.62 226 TYR A C 1
ATOM 1681 O O . TYR A 1 226 ? -18.832 18.441 18.707 1.00 97.62 226 TYR A O 1
ATOM 1689 N N . VAL A 1 227 ? -18.229 20.526 18.110 1.00 98.00 227 VAL A N 1
ATOM 1690 C CA . VAL A 1 227 ? -16.940 20.538 18.823 1.00 98.00 227 VAL A CA 1
ATOM 1691 C C . VAL A 1 227 ? -17.073 20.118 20.293 1.00 98.00 227 VAL A C 1
ATOM 1693 O O . VAL A 1 227 ? -16.294 19.257 20.706 1.00 98.00 227 VAL A O 1
ATOM 1696 N N . PRO A 1 228 ? -18.040 20.626 21.089 1.00 98.06 228 PRO A N 1
ATOM 1697 C CA . PRO A 1 228 ? -18.163 20.216 22.489 1.00 98.06 228 PRO A CA 1
ATOM 1698 C C . PRO A 1 228 ? -18.393 18.708 22.655 1.00 98.06 228 PRO A C 1
ATOM 1700 O O . PRO A 1 228 ? -17.740 18.074 23.482 1.00 98.06 228 PRO A O 1
ATOM 1703 N N . GLY A 1 229 ? -19.266 18.116 21.830 1.00 97.88 229 GLY A N 1
ATOM 1704 C CA . GLY A 1 229 ? -19.564 16.682 21.883 1.00 97.88 229 GLY A CA 1
ATOM 1705 C C . GLY A 1 229 ? -18.379 15.811 21.459 1.00 97.88 229 GLY A C 1
ATOM 1706 O O . GLY A 1 229 ? -18.099 14.799 22.097 1.00 97.88 229 GLY A O 1
ATOM 1707 N N . LEU A 1 230 ? -17.640 16.228 20.426 1.00 97.00 230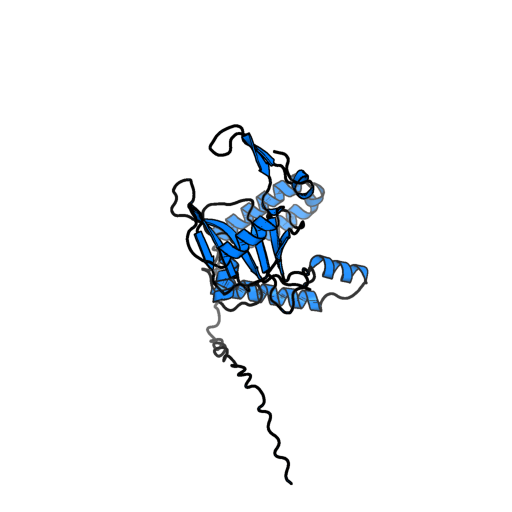 LEU A N 1
ATOM 1708 C CA . LEU A 1 230 ? -16.422 15.537 19.995 1.00 97.00 230 LEU A CA 1
ATOM 1709 C C . LEU A 1 230 ? -15.324 15.602 21.064 1.00 97.00 230 LEU A C 1
ATOM 1711 O O . LEU A 1 230 ? -14.703 14.582 21.349 1.00 97.00 230 LEU A O 1
ATOM 1715 N N . ARG A 1 231 ? -15.140 16.760 21.713 1.00 97.12 231 ARG A N 1
ATOM 1716 C CA . ARG A 1 231 ? -14.199 16.909 22.836 1.00 97.12 231 ARG A CA 1
ATOM 1717 C C . ARG A 1 231 ? -14.560 15.995 23.999 1.00 97.12 231 ARG A C 1
ATOM 1719 O O . ARG A 1 231 ? -13.702 15.258 24.455 1.00 97.12 231 ARG A O 1
ATOM 1726 N N . THR A 1 232 ? -15.838 15.931 24.384 1.00 97.12 232 THR A N 1
ATOM 1727 C CA . THR A 1 232 ? -16.294 14.982 25.417 1.00 97.12 232 THR A CA 1
ATOM 1728 C C . THR A 1 232 ? -15.941 13.531 25.064 1.00 97.12 232 THR A C 1
ATOM 1730 O O . THR A 1 232 ? -15.517 12.772 25.932 1.00 97.12 232 THR A O 1
ATOM 1733 N N . ALA A 1 233 ? -16.076 13.131 23.795 1.00 96.00 233 ALA A N 1
ATOM 1734 C CA . ALA A 1 233 ? -15.694 11.787 23.361 1.00 96.00 233 ALA A CA 1
ATOM 1735 C C . ALA A 1 233 ? -14.172 11.547 23.428 1.00 96.00 233 ALA A C 1
ATOM 1737 O O . ALA A 1 233 ? -13.742 10.448 23.778 1.00 96.00 233 ALA A O 1
ATOM 1738 N N . PHE A 1 234 ? -13.352 12.555 23.119 1.00 96.31 234 PHE A N 1
ATOM 1739 C CA . PHE A 1 234 ? -11.890 12.457 23.211 1.00 96.31 234 PHE A CA 1
ATOM 1740 C C . PHE A 1 234 ? -11.411 12.466 24.669 1.00 96.31 234 PHE A C 1
ATOM 1742 O O . PHE A 1 234 ? -10.551 11.666 25.031 1.00 96.31 234 PHE A O 1
ATOM 1749 N N . ASP A 1 235 ? -12.030 13.269 25.535 1.00 93.81 235 ASP A N 1
ATOM 1750 C CA . ASP A 1 235 ? -11.761 13.277 26.977 1.00 93.81 235 ASP A CA 1
ATOM 1751 C C . ASP A 1 235 ? -12.095 11.915 27.610 1.00 93.81 235 ASP A C 1
ATOM 1753 O O . ASP A 1 235 ? -11.360 11.412 28.463 1.00 93.81 235 ASP A O 1
ATOM 1757 N N . ALA A 1 236 ? -13.165 11.257 27.146 1.00 93.62 236 ALA A N 1
ATOM 1758 C CA . ALA A 1 236 ? -13.499 9.899 27.573 1.00 93.62 236 ALA A CA 1
ATOM 1759 C C . ALA A 1 236 ? -12.412 8.875 27.188 1.00 93.62 236 ALA A C 1
ATOM 1761 O O . ALA A 1 236 ? -12.139 7.961 27.967 1.00 93.62 236 ALA A O 1
ATOM 1762 N N . LEU A 1 237 ? -11.761 9.038 26.027 1.00 92.44 237 LEU A N 1
ATOM 1763 C CA . LEU A 1 237 ? -10.601 8.232 25.628 1.00 92.44 237 LEU A CA 1
ATOM 1764 C C . LEU A 1 237 ? -9.392 8.501 26.538 1.00 92.44 237 LEU A C 1
ATOM 1766 O O . LEU A 1 237 ? -8.753 7.548 26.986 1.00 92.44 237 LEU A O 1
ATOM 1770 N N . ALA A 1 238 ? -9.106 9.769 26.854 1.00 90.81 238 ALA A N 1
ATOM 1771 C CA . ALA A 1 238 ? -8.023 10.147 27.769 1.00 90.81 238 ALA A CA 1
ATOM 1772 C C . ALA A 1 238 ? -8.211 9.553 29.177 1.00 90.81 238 ALA A C 1
ATOM 1774 O O . ALA A 1 238 ? -7.243 9.217 29.859 1.00 90.81 238 ALA A O 1
ATOM 1775 N N . GLY A 1 239 ? -9.468 9.399 29.604 1.00 85.56 239 GLY A N 1
ATOM 1776 C CA . GLY A 1 239 ? -9.843 8.799 30.882 1.00 85.56 239 GLY A CA 1
ATOM 1777 C C . GLY A 1 239 ? -9.745 7.270 30.947 1.00 85.56 239 GLY A C 1
ATOM 1778 O O . GLY A 1 239 ? -9.950 6.716 32.029 1.00 85.56 239 GLY A O 1
ATOM 1779 N N . LEU A 1 240 ? -9.450 6.574 29.840 1.00 85.44 240 LEU A N 1
ATOM 1780 C CA . LEU A 1 240 ? -9.295 5.117 29.854 1.00 85.44 240 LEU A CA 1
ATOM 1781 C C . LEU A 1 240 ? -8.024 4.709 30.611 1.00 85.44 240 LEU A C 1
ATOM 1783 O O . LEU A 1 240 ? -6.924 5.171 30.310 1.00 85.44 240 LEU A O 1
ATOM 1787 N N . ASP A 1 241 ? -8.193 3.793 31.563 1.00 70.06 241 ASP A N 1
ATOM 1788 C CA . ASP A 1 241 ? -7.120 3.174 32.341 1.00 70.06 241 ASP A CA 1
ATOM 1789 C C . ASP A 1 241 ? -7.260 1.644 32.305 1.00 70.06 241 ASP A C 1
ATOM 1791 O O . ASP A 1 241 ? -8.372 1.124 32.145 1.00 70.06 241 ASP A O 1
ATOM 1795 N N . GLU A 1 242 ? -6.159 0.907 32.487 1.00 57.78 242 GLU A N 1
ATOM 1796 C CA . GLU A 1 242 ? -6.158 -0.569 32.448 1.00 57.78 242 GLU A CA 1
ATOM 1797 C C . GLU A 1 242 ? -7.161 -1.185 33.441 1.00 57.78 242 GLU A C 1
ATOM 1799 O O . GLU A 1 242 ? -7.750 -2.235 33.172 1.00 57.78 242 GLU A O 1
ATOM 1804 N N . ALA A 1 243 ? -7.435 -0.492 34.551 1.00 51.69 243 ALA A N 1
ATOM 1805 C CA . ALA A 1 243 ? -8.343 -0.929 35.609 1.00 51.69 243 ALA A CA 1
ATOM 1806 C C . ALA A 1 243 ? -9.825 -1.051 35.186 1.00 51.69 243 ALA A C 1
ATOM 1808 O O . ALA A 1 243 ? -10.614 -1.654 35.913 1.00 51.69 243 ALA A O 1
ATOM 1809 N N . ALA A 1 244 ? -10.224 -0.521 34.023 1.00 49.44 244 ALA A N 1
ATOM 1810 C CA . ALA A 1 244 ? -11.600 -0.636 33.528 1.00 49.44 244 ALA A CA 1
ATOM 1811 C C . ALA A 1 244 ? -11.896 -1.974 32.815 1.00 49.44 244 ALA A C 1
ATOM 1813 O O . ALA A 1 244 ? -13.058 -2.278 32.533 1.00 49.44 244 ALA A O 1
ATOM 1814 N N . ARG A 1 245 ? -10.884 -2.817 32.548 1.00 50.44 245 ARG A N 1
ATOM 1815 C CA . ARG A 1 245 ? -11.112 -4.225 32.184 1.00 50.44 245 ARG A CA 1
ATOM 1816 C C . ARG A 1 245 ? -11.127 -5.059 33.461 1.00 50.44 245 ARG A C 1
ATOM 1818 O O . ARG A 1 245 ? -10.079 -5.451 33.963 1.00 50.44 245 ARG A O 1
ATOM 1825 N N . GLY A 1 246 ? -12.327 -5.355 33.966 1.00 41.62 246 GLY A N 1
ATOM 1826 C CA . GLY A 1 246 ? -12.518 -6.361 35.016 1.00 41.62 246 GLY A CA 1
ATOM 1827 C C . GLY A 1 246 ? -11.812 -7.688 34.677 1.00 41.62 246 GLY A C 1
ATOM 1828 O O . GLY A 1 246 ? -11.523 -7.946 33.502 1.00 41.62 246 GLY A O 1
ATOM 1829 N N . PRO A 1 247 ? -11.508 -8.530 35.683 1.00 39.34 247 PRO A N 1
ATOM 1830 C CA . PRO A 1 247 ? -10.679 -9.715 35.505 1.00 39.34 247 PRO A CA 1
ATOM 1831 C C . PRO A 1 247 ? -11.216 -10.574 34.361 1.00 39.34 247 PRO A C 1
ATOM 1833 O O . PRO A 1 247 ? -12.364 -11.023 34.382 1.00 39.34 247 PRO A O 1
ATOM 1836 N N . ARG A 1 248 ? -10.371 -10.810 33.350 1.00 46.91 248 ARG A N 1
ATOM 1837 C CA . ARG A 1 248 ? -10.612 -11.867 32.369 1.00 46.91 248 ARG A CA 1
ATOM 1838 C C . ARG A 1 248 ? -10.752 -13.161 33.160 1.00 46.91 248 ARG A C 1
ATOM 1840 O O . ARG A 1 248 ? -9.768 -13.661 33.696 1.00 46.91 248 ARG A O 1
ATOM 1847 N N . SER A 1 249 ? -11.980 -13.666 33.248 1.00 36.84 249 SER A N 1
ATOM 1848 C CA . SER A 1 249 ? -12.256 -15.037 33.657 1.00 36.84 249 SER A CA 1
ATOM 1849 C C . SER A 1 249 ? -11.256 -15.944 32.946 1.00 36.84 249 SER A C 1
ATOM 1851 O O . SER A 1 249 ? -11.237 -16.017 31.715 1.00 36.84 249 SER A O 1
ATOM 1853 N N . ALA A 1 250 ? -10.402 -16.601 33.726 1.00 38.72 250 ALA A N 1
ATOM 1854 C CA . ALA A 1 250 ? -9.555 -17.693 33.283 1.00 38.72 250 ALA A CA 1
ATOM 1855 C C . ALA A 1 250 ? -10.428 -18.932 33.006 1.00 38.72 250 ALA A C 1
ATOM 1857 O O . ALA A 1 250 ? -10.242 -19.990 33.593 1.00 38.72 250 ALA A O 1
ATOM 1858 N N . ALA A 1 251 ? -11.417 -18.800 32.126 1.00 41.62 251 ALA A N 1
ATOM 1859 C CA . ALA A 1 251 ? -12.039 -19.926 31.463 1.00 41.62 251 ALA A CA 1
ATOM 1860 C C . ALA A 1 251 ? -11.288 -20.082 30.145 1.00 41.62 251 ALA A C 1
ATOM 1862 O O . ALA A 1 251 ? -11.476 -19.298 29.216 1.00 41.62 251 ALA A O 1
ATOM 1863 N N . GLY A 1 252 ? -10.364 -21.043 30.111 1.00 35.66 252 GLY A N 1
ATOM 1864 C CA . GLY A 1 252 ? -9.586 -21.364 28.926 1.00 35.66 252 GLY A CA 1
ATOM 1865 C C . GLY A 1 252 ? -10.502 -21.542 27.722 1.00 35.66 252 GLY A C 1
ATOM 1866 O O . GLY A 1 252 ? -11.227 -22.529 27.620 1.00 35.66 252 GLY A O 1
ATOM 1867 N N . THR A 1 253 ? -10.455 -20.590 26.796 1.00 37.16 253 THR A N 1
ATOM 1868 C CA . THR A 1 253 ? -10.966 -20.798 25.449 1.00 37.16 253 THR A CA 1
ATOM 1869 C C . THR A 1 253 ? -10.102 -21.904 24.846 1.00 37.16 253 THR A C 1
ATOM 1871 O O . THR A 1 253 ? -8.878 -21.737 24.788 1.00 37.16 253 THR A O 1
ATOM 1874 N N . PRO A 1 254 ? -10.666 -23.057 24.447 1.00 34.06 254 PRO A N 1
ATOM 1875 C CA . PRO A 1 254 ? -9.861 -24.098 23.838 1.00 34.06 254 PRO A CA 1
ATOM 1876 C C . PRO A 1 254 ? -9.207 -23.510 22.589 1.00 34.06 254 PRO A C 1
ATOM 1878 O O . PRO A 1 254 ? -9.880 -22.886 21.765 1.00 34.06 254 PRO A O 1
ATOM 1881 N N . ARG A 1 255 ? -7.883 -23.690 22.472 1.00 37.16 255 ARG A N 1
ATOM 1882 C CA . ARG A 1 255 ? -7.153 -23.436 21.226 1.00 37.16 255 ARG A CA 1
ATOM 1883 C C . ARG A 1 255 ? -7.980 -24.037 20.084 1.00 37.16 255 ARG A C 1
ATOM 1885 O O . ARG A 1 255 ? -8.307 -25.226 20.175 1.00 37.16 255 ARG A O 1
ATOM 1892 N N . PRO A 1 256 ? -8.327 -23.274 19.032 1.00 41.12 256 PRO A N 1
ATOM 1893 C CA . PRO A 1 256 ? -8.899 -23.890 17.848 1.00 41.12 256 PRO A CA 1
ATOM 1894 C C . PRO A 1 256 ? -7.919 -24.980 17.388 1.00 41.12 256 PRO A C 1
ATOM 1896 O O . PRO A 1 256 ? -6.701 -24.763 17.445 1.00 41.12 256 PRO A O 1
ATOM 1899 N N . PRO A 1 257 ? -8.405 -26.178 17.016 1.00 35.78 257 PRO A N 1
ATOM 1900 C CA . PRO A 1 257 ? -7.519 -27.239 16.566 1.00 35.78 257 PRO A CA 1
ATOM 1901 C C . PRO A 1 257 ? -6.660 -26.702 15.415 1.00 35.78 257 PRO A C 1
ATOM 1903 O O . PRO A 1 257 ? -7.162 -25.897 14.622 1.00 35.78 257 PRO A O 1
ATOM 1906 N N . PRO A 1 258 ? -5.386 -27.123 15.301 1.00 35.88 258 PRO A N 1
ATOM 1907 C CA . PRO A 1 258 ? -4.559 -26.726 14.173 1.00 35.88 258 PRO A CA 1
ATOM 1908 C C . PRO A 1 258 ? -5.338 -27.024 12.897 1.00 35.88 258 PRO A C 1
ATOM 1910 O O . PRO A 1 258 ? -5.857 -28.134 12.733 1.00 35.88 258 PRO A O 1
ATOM 1913 N N . TYR A 1 259 ? -5.466 -26.012 12.037 1.00 35.62 259 TYR A N 1
ATOM 1914 C CA . TYR A 1 259 ? -6.130 -26.123 10.748 1.00 35.62 259 TYR A CA 1
ATOM 1915 C C . TYR A 1 259 ? -5.469 -27.291 10.007 1.00 35.62 259 TYR A C 1
ATOM 1917 O O . TYR A 1 259 ? -4.350 -27.180 9.500 1.00 35.62 259 TYR A O 1
ATOM 1925 N N . ARG A 1 260 ? -6.106 -28.471 10.019 1.00 31.62 260 ARG A N 1
ATOM 1926 C CA . ARG A 1 260 ? -5.611 -29.623 9.271 1.00 31.62 260 ARG A CA 1
ATOM 1927 C C . ARG A 1 260 ? -5.682 -29.213 7.812 1.00 31.62 260 ARG A C 1
ATOM 1929 O O . ARG A 1 260 ? -6.774 -29.136 7.251 1.00 31.62 260 ARG A O 1
ATOM 1936 N N . ARG A 1 261 ? -4.518 -28.959 7.211 1.00 37.34 261 ARG A N 1
ATOM 1937 C CA . ARG A 1 261 ? -4.344 -28.879 5.762 1.00 37.34 261 ARG A CA 1
ATOM 1938 C C . ARG A 1 261 ? -5.067 -30.081 5.154 1.00 37.34 261 ARG A C 1
ATOM 1940 O O . ARG A 1 261 ? -4.579 -31.207 5.235 1.00 37.34 261 ARG A O 1
ATOM 1947 N N . ARG A 1 262 ? -6.246 -29.873 4.562 1.00 29.77 262 ARG A N 1
ATOM 1948 C CA . ARG A 1 262 ? -6.784 -30.841 3.608 1.00 29.77 262 ARG A CA 1
ATOM 1949 C C . ARG A 1 262 ? -5.903 -30.712 2.378 1.00 29.77 262 ARG A C 1
ATOM 1951 O O . ARG A 1 262 ? -6.115 -29.842 1.543 1.00 29.77 262 ARG A O 1
ATOM 1958 N N . CYS A 1 263 ? -4.882 -31.560 2.301 1.00 29.50 263 CYS A N 1
ATOM 1959 C CA . CYS A 1 263 ? -4.221 -31.867 1.046 1.00 29.50 263 CYS A CA 1
ATOM 1960 C C . CYS A 1 263 ? -5.298 -32.383 0.086 1.00 29.50 263 CYS A C 1
ATOM 1962 O O . CYS A 1 263 ? -5.686 -33.548 0.141 1.00 29.50 263 CYS A O 1
ATOM 1964 N N . PHE A 1 264 ? -5.810 -31.517 -0.786 1.00 29.34 264 PHE A N 1
ATOM 1965 C CA . PHE A 1 264 ? -6.492 -31.963 -1.990 1.00 29.34 264 PHE A CA 1
ATOM 1966 C C . PHE A 1 264 ? -5.424 -32.557 -2.912 1.00 29.34 264 PHE A C 1
ATOM 1968 O O . PHE A 1 264 ? -4.872 -31.875 -3.770 1.00 29.34 264 PHE A O 1
ATOM 1975 N N . SER A 1 265 ? -5.105 -33.842 -2.725 1.00 32.44 265 SER A N 1
ATOM 1976 C CA . SER A 1 265 ? -4.402 -34.602 -3.753 1.00 32.44 265 SER A CA 1
ATOM 1977 C C . SER A 1 265 ? -5.376 -34.802 -4.914 1.00 32.44 265 SER A C 1
ATOM 1979 O O . SER A 1 265 ? -6.193 -35.725 -4.910 1.00 32.44 265 SER A O 1
ATOM 1981 N N . ARG A 1 266 ? -5.322 -33.927 -5.917 1.00 33.59 266 ARG A N 1
ATOM 1982 C CA . ARG A 1 266 ? -5.878 -34.242 -7.233 1.00 33.59 266 ARG A CA 1
ATOM 1983 C C . ARG A 1 266 ? -4.975 -35.306 -7.862 1.00 33.59 266 ARG A C 1
ATOM 1985 O O . ARG A 1 266 ? -3.982 -34.978 -8.498 1.00 33.59 266 ARG A O 1
ATOM 1992 N N . ARG A 1 267 ? -5.296 -36.587 -7.654 1.00 32.09 267 ARG A N 1
ATOM 1993 C CA . ARG A 1 267 ? -4.880 -37.637 -8.594 1.00 32.09 267 ARG A CA 1
ATOM 1994 C C . ARG A 1 267 ? -5.720 -37.469 -9.869 1.00 32.09 267 ARG A C 1
ATOM 1996 O O . ARG A 1 267 ? -6.933 -37.300 -9.743 1.00 32.09 267 ARG A O 1
ATOM 2003 N N . PRO A 1 268 ? -5.125 -37.497 -11.070 1.00 36.47 268 PRO A N 1
ATOM 2004 C CA . PRO A 1 268 ? -5.895 -37.527 -12.308 1.00 36.47 268 PRO A CA 1
ATOM 2005 C C . PRO A 1 268 ? -6.612 -38.883 -12.449 1.00 36.47 268 PRO A C 1
ATOM 2007 O O . PRO A 1 268 ? -6.083 -39.898 -11.983 1.00 36.47 268 PRO A O 1
ATOM 2010 N N . PRO A 1 269 ? -7.801 -38.940 -13.074 1.00 35.72 269 PRO A N 1
ATOM 2011 C CA . PRO A 1 269 ? -8.461 -40.205 -13.355 1.00 35.72 269 PRO A CA 1
ATOM 2012 C C . PRO A 1 269 ? -7.705 -40.962 -14.453 1.00 35.72 269 PRO A C 1
ATOM 2014 O O . PRO A 1 269 ? -7.486 -40.461 -15.554 1.00 35.72 269 PRO A O 1
ATOM 2017 N N . SER A 1 270 ? -7.317 -42.191 -14.129 1.00 33.06 270 SER A N 1
ATOM 2018 C CA . SER A 1 270 ? -6.839 -43.207 -15.060 1.00 33.06 270 SER A CA 1
ATOM 2019 C C . SER A 1 270 ? -7.929 -43.545 -16.081 1.00 33.06 270 SER A C 1
ATOM 2021 O O . SER A 1 270 ? -8.979 -44.078 -15.725 1.00 33.06 270 SER A O 1
ATOM 2023 N N . LEU A 1 271 ? -7.664 -43.261 -17.354 1.00 38.66 271 LEU A N 1
ATOM 2024 C CA . LEU A 1 271 ? -8.384 -43.835 -18.485 1.00 38.66 271 LEU A CA 1
ATOM 2025 C C . LEU A 1 271 ? -7.891 -45.268 -18.690 1.00 38.66 271 LEU A C 1
ATOM 2027 O O . LEU A 1 271 ? -6.732 -45.468 -19.043 1.00 38.66 271 LEU A O 1
ATOM 2031 N N . THR A 1 272 ? -8.753 -46.258 -18.473 1.00 32.53 272 THR A N 1
ATOM 2032 C CA . THR A 1 272 ? -8.744 -47.532 -19.216 1.00 32.53 272 THR A CA 1
ATOM 2033 C C . THR A 1 272 ? -10.010 -48.323 -18.888 1.00 32.53 272 THR A C 1
ATOM 2035 O O . THR A 1 272 ? -10.196 -48.832 -17.788 1.00 32.53 272 THR A O 1
ATOM 2038 N N . CYS A 1 273 ? -10.903 -48.399 -19.871 1.00 30.89 273 CYS A N 1
ATOM 2039 C CA . CYS A 1 273 ? -12.011 -49.344 -19.924 1.00 30.89 273 CYS A CA 1
ATOM 2040 C C . CYS A 1 273 ? -11.532 -50.577 -20.717 1.00 30.89 273 CYS A C 1
ATOM 2042 O O . CYS A 1 273 ? -10.934 -50.383 -21.777 1.00 30.89 273 CYS A O 1
ATOM 2044 N N . PRO A 1 274 ? -11.766 -51.822 -20.264 1.00 40.31 274 PRO A N 1
ATOM 2045 C CA . PRO A 1 274 ? -11.484 -53.004 -21.065 1.00 40.31 274 PRO A CA 1
ATOM 2046 C C . PRO A 1 274 ? -12.706 -53.334 -21.931 1.00 40.31 274 PRO A C 1
ATOM 2048 O O . PRO A 1 274 ? -13.750 -53.742 -21.420 1.00 40.31 274 PRO A O 1
ATOM 2051 N N . GLN A 1 275 ? -12.584 -53.192 -23.252 1.00 39.06 275 GLN A N 1
ATOM 2052 C CA . GLN A 1 275 ? -13.523 -53.831 -24.170 1.00 39.06 275 GLN A CA 1
ATOM 2053 C C . GLN A 1 275 ? -13.135 -55.301 -24.345 1.00 39.06 275 GLN A C 1
ATOM 2055 O O . GLN A 1 275 ? -12.061 -55.628 -24.841 1.00 39.06 275 GLN A O 1
ATOM 2060 N N . ARG A 1 276 ? -14.047 -56.183 -23.931 1.00 35.47 276 ARG A N 1
ATOM 2061 C CA . ARG A 1 276 ? -14.140 -57.557 -24.423 1.00 35.47 276 ARG A CA 1
ATOM 2062 C C . ARG A 1 276 ? -14.625 -57.525 -25.874 1.00 35.47 276 ARG A C 1
ATOM 2064 O O . ARG A 1 276 ? -15.744 -57.072 -26.112 1.00 35.47 276 ARG A O 1
ATOM 2071 N N . ARG A 1 277 ? -13.838 -58.085 -26.785 1.00 35.22 277 ARG A N 1
ATOM 2072 C CA . ARG A 1 277 ? -14.222 -59.159 -27.713 1.00 35.22 277 ARG A CA 1
ATOM 2073 C C . ARG A 1 277 ? -12.956 -59.852 -28.186 1.00 35.22 277 ARG A C 1
ATOM 2075 O O . ARG A 1 277 ? -11.976 -59.127 -28.447 1.00 35.22 277 ARG A O 1
#

pLDDT: mean 84.13, std 20.19, range [29.34, 98.25]